Protein AF-A0A2I0KC61-F1 (afdb_monomer)

Radius of gyration: 22.11 Å; Cα contacts (8 Å, |Δi|>4): 279; chains: 1; bounding box: 59×35×79 Å

InterPro domains:
  IPR001944 Glycoside hydrolase, family 35 [PTHR23421] (1-172)
  IPR017853 Glycoside hydrolase superfamily [SSF51445] (2-104)
  IPR031330 Glycoside hydrolase 35, catalytic domain [PF01301] (2-62)
  IPR031330 Glycoside hydrolase 35, catalytic domain [PF01301] (66-103)
  IPR041392 Beta-galactosidase, beta-sandwich domain [PF17834] (110-160)

Solvent-accessible surface area (backbone atoms only — not comparable to full-atom values): 11643 Å² total; per-residue (Å²): 112,80,78,76,69,67,80,87,65,88,52,75,40,72,76,32,78,79,49,57,86,88,36,36,27,25,32,64,38,74,48,38,58,63,72,46,92,60,35,80,43,93,91,46,68,52,41,33,69,29,35,39,79,76,79,89,89,80,87,93,80,83,68,86,77,82,46,83,32,60,45,37,50,60,41,25,64,39,58,86,86,76,55,58,80,101,59,69,52,71,36,27,69,87,18,54,18,37,53,86,69,50,73,67,66,80,82,86,87,77,78,92,86,58,51,69,41,78,49,75,26,79,44,85,80,47,70,44,79,45,80,51,96,93,38,80,46,79,32,54,41,65,19,44,35,35,14,64,60,60,78,49,80,76,45,40,75,72,60,79,88,64,82,38,73,65,56,49,50,52,48,52,51,48,55,53,51,54,52,52,54,54,55,60,66,71,73,111

Nearest PDB structures (foldseek):
  6ik8-assembly1_B  TM=8.161E-01  e=1.832E-15  Solanum lycopersicum
  3w5f-assembly2_B  TM=8.195E-01  e=4.467E-15  Solanum lycopersicum
  3w5g-assembly2_B  TM=8.105E-01  e=4.467E-15  Solanum lycopersicum
  3gkn-assembly1_A  TM=3.476E-01  e=4.857E+00  Xanthomonas campestris pv. campestris

Organism: Punica granatum (NCBI:txid22663)

pLDDT: mean 74.52, std 16.64, range [34.16, 96.5]

Structure (mmCIF, N/CA/C/O backbone):
data_AF-A0A2I0KC61-F1
#
_entry.id   AF-A0A2I0KC61-F1
#
loop_
_atom_site.group_PDB
_atom_site.id
_atom_site.type_symbol
_atom_site.label_atom_id
_atom_site.label_alt_id
_atom_site.label_comp_id
_atom_site.label_asym_id
_atom_site.label_entity_id
_atom_site.label_seq_id
_atom_site.pdbx_PDB_ins_code
_atom_site.Cartn_x
_atom_site.Cartn_y
_atom_site.Cartn_z
_atom_site.occupancy
_atom_site.B_iso_or_equiv
_atom_site.auth_seq_id
_atom_site.auth_comp_id
_atom_site.auth_asym_id
_atom_site.auth_atom_id
_atom_site.pdbx_PDB_model_num
ATOM 1 N N . MET A 1 1 ? 13.777 -1.082 -27.214 1.00 73.50 1 MET A N 1
ATOM 2 C CA . MET A 1 1 ? 13.640 -0.583 -25.822 1.00 73.50 1 MET A CA 1
ATOM 3 C C . MET A 1 1 ? 12.616 -1.455 -25.085 1.00 73.50 1 MET A C 1
ATOM 5 O O . MET A 1 1 ? 11.896 -2.157 -25.783 1.00 73.50 1 MET A O 1
ATOM 9 N N . ALA A 1 2 ? 12.612 -1.477 -23.742 1.00 89.00 2 ALA A N 1
ATOM 10 C CA . ALA A 1 2 ? 12.118 -2.545 -22.842 1.00 89.00 2 ALA A CA 1
ATOM 11 C C . ALA A 1 2 ? 10.970 -3.451 -23.347 1.00 89.00 2 ALA A C 1
ATOM 13 O O . ALA A 1 2 ? 11.117 -4.670 -23.334 1.00 89.00 2 ALA A O 1
ATOM 14 N N . VAL A 1 3 ? 9.877 -2.885 -23.869 1.00 92.06 3 VAL A N 1
ATOM 15 C CA . VAL A 1 3 ? 8.734 -3.637 -24.435 1.00 92.06 3 VAL A CA 1
ATOM 16 C C . VAL A 1 3 ? 9.159 -4.644 -25.519 1.00 92.06 3 VAL A C 1
ATOM 18 O O . VAL A 1 3 ? 8.656 -5.761 -25.565 1.00 92.06 3 VAL A O 1
ATOM 21 N N . GLY A 1 4 ? 10.146 -4.295 -26.348 1.00 92.50 4 GLY A N 1
ATOM 22 C CA . GLY A 1 4 ? 10.674 -5.156 -27.412 1.00 92.50 4 GLY A CA 1
ATOM 23 C C . GLY A 1 4 ? 11.475 -6.374 -26.933 1.00 92.50 4 GLY A C 1
ATOM 24 O O . GLY A 1 4 ? 11.891 -7.169 -27.766 1.00 92.50 4 GLY A O 1
ATOM 25 N N . LEU A 1 5 ? 11.698 -6.532 -25.621 1.00 93.25 5 LEU A N 1
ATOM 26 C CA . LEU A 1 5 ? 12.318 -7.731 -25.043 1.00 93.25 5 LEU A CA 1
ATOM 27 C C . LEU A 1 5 ? 11.342 -8.913 -24.926 1.00 93.25 5 LEU A C 1
ATOM 29 O O . LEU A 1 5 ? 11.779 -10.023 -24.646 1.00 93.25 5 LEU A O 1
ATOM 33 N N . ASN A 1 6 ? 10.042 -8.681 -25.144 1.00 91.38 6 ASN A N 1
ATOM 34 C CA . ASN A 1 6 ? 8.995 -9.704 -25.181 1.00 91.38 6 ASN A CA 1
ATOM 35 C C . ASN A 1 6 ? 9.006 -10.663 -23.971 1.00 91.38 6 ASN A C 1
ATOM 37 O O . ASN A 1 6 ? 8.988 -11.883 -24.114 1.00 91.38 6 ASN A O 1
ATOM 41 N N . THR A 1 7 ? 9.034 -10.097 -22.764 1.00 91.88 7 THR A N 1
ATOM 42 C CA . THR A 1 7 ? 9.137 -10.832 -21.489 1.00 91.88 7 THR A CA 1
ATOM 43 C C . THR A 1 7 ? 7.885 -11.634 -21.118 1.00 91.88 7 THR A C 1
ATOM 45 O O . THR A 1 7 ? 7.928 -12.417 -20.175 1.00 91.88 7 THR A O 1
ATOM 48 N N . GLY A 1 8 ? 6.760 -11.431 -21.814 1.00 93.19 8 GLY A N 1
ATOM 49 C CA . GLY A 1 8 ? 5.475 -12.071 -21.505 1.00 93.19 8 GLY A CA 1
ATOM 50 C C . GLY A 1 8 ? 4.740 -11.490 -20.289 1.00 93.19 8 GLY A C 1
ATOM 51 O O . GLY A 1 8 ? 3.667 -11.980 -19.949 1.00 93.19 8 GLY A O 1
ATOM 52 N N . VAL A 1 9 ? 5.279 -10.441 -19.655 1.00 92.88 9 VAL A N 1
ATOM 53 C CA . VAL A 1 9 ? 4.683 -9.757 -18.493 1.00 92.88 9 VAL A CA 1
ATOM 54 C C . VAL A 1 9 ? 4.643 -8.232 -18.692 1.00 92.88 9 VAL A C 1
ATOM 56 O O . VAL A 1 9 ? 5.456 -7.704 -19.458 1.00 92.88 9 VAL A O 1
ATOM 59 N N . PRO A 1 10 ? 3.717 -7.505 -18.032 1.00 93.88 10 PRO A N 1
ATOM 60 C CA . PRO A 1 10 ? 3.601 -6.054 -18.178 1.00 93.88 10 PRO A CA 1
ATOM 61 C C . PRO A 1 10 ? 4.839 -5.294 -17.695 1.00 93.88 10 PRO A C 1
ATOM 63 O O . PRO A 1 10 ? 5.479 -5.672 -16.715 1.00 93.88 10 PRO A O 1
ATOM 66 N N . TRP A 1 11 ? 5.122 -4.170 -18.350 1.00 96.31 11 TRP A N 1
ATOM 67 C CA . TRP A 1 11 ? 6.129 -3.207 -17.908 1.00 96.31 11 TRP A CA 1
ATOM 68 C C . TRP A 1 11 ? 5.481 -2.083 -17.105 1.00 96.31 11 TRP A C 1
ATOM 70 O O . TRP A 1 11 ? 4.390 -1.620 -17.442 1.00 96.31 11 TRP A O 1
ATOM 80 N N . VAL A 1 12 ? 6.185 -1.611 -16.078 1.00 95.62 12 VAL A N 1
ATOM 81 C CA . VAL A 1 12 ? 5.752 -0.503 -15.220 1.00 95.62 12 VAL A CA 1
ATOM 82 C C . VAL A 1 12 ? 6.802 0.606 -15.198 1.00 95.62 12 VAL A C 1
ATOM 84 O O . VAL A 1 12 ? 7.998 0.330 -15.295 1.00 95.62 12 VAL A O 1
ATOM 87 N N . MET A 1 13 ? 6.362 1.857 -15.064 1.00 95.06 13 MET A N 1
ATOM 88 C CA . MET A 1 13 ? 7.225 3.020 -14.845 1.00 95.06 13 MET A CA 1
ATOM 89 C C . MET A 1 13 ? 6.670 3.872 -13.703 1.00 95.06 13 MET A C 1
ATOM 91 O O . MET A 1 13 ? 5.542 4.366 -13.770 1.00 95.06 13 MET A O 1
ATOM 95 N N . CYS A 1 14 ? 7.475 4.061 -12.660 1.00 91.81 14 CYS A N 1
ATOM 96 C CA . CYS A 1 14 ? 7.099 4.865 -11.506 1.00 91.81 14 CYS A CA 1
ATOM 97 C C . CYS A 1 14 ? 7.229 6.362 -11.783 1.00 91.81 14 CYS A C 1
ATOM 99 O O . CYS A 1 14 ? 8.149 6.807 -12.465 1.00 91.81 14 CYS A O 1
ATOM 101 N N . LYS A 1 15 ? 6.274 7.143 -11.256 1.00 89.62 15 LYS A N 1
ATOM 102 C CA . LYS A 1 15 ? 6.225 8.612 -11.382 1.00 89.62 15 LYS A CA 1
ATOM 103 C C . LYS A 1 15 ? 6.309 9.127 -12.830 1.00 89.62 15 LYS A C 1
ATOM 105 O O . LYS A 1 15 ? 6.749 10.248 -13.060 1.00 89.62 15 LYS A O 1
ATOM 110 N N . GLN A 1 16 ? 5.827 8.341 -13.792 1.00 94.19 16 GLN A N 1
ATOM 111 C CA . GLN A 1 16 ? 5.857 8.680 -15.215 1.00 94.19 16 GLN A CA 1
ATOM 112 C C . GLN A 1 16 ? 4.436 8.854 -15.765 1.00 94.19 16 GLN A C 1
ATOM 114 O O . GLN A 1 16 ? 3.821 7.898 -16.230 1.00 94.19 16 GLN A O 1
ATOM 119 N N . THR A 1 17 ? 3.875 10.061 -15.698 1.00 92.00 17 THR A N 1
ATOM 120 C CA . THR A 1 17 ? 2.470 10.318 -16.084 1.00 92.00 17 THR A CA 1
ATOM 121 C C . THR A 1 17 ? 2.183 10.106 -17.575 1.00 92.00 17 THR A C 1
ATOM 123 O O . THR A 1 17 ? 1.057 9.788 -17.941 1.00 92.00 17 THR A O 1
ATOM 126 N N . ASP A 1 18 ? 3.185 10.208 -18.440 1.00 94.50 18 ASP A N 1
ATOM 127 C CA . ASP A 1 18 ? 3.103 10.050 -19.897 1.00 94.50 18 ASP A CA 1
ATOM 128 C C . ASP A 1 18 ? 3.661 8.702 -20.398 1.00 94.50 18 ASP A C 1
ATOM 130 O O . ASP A 1 18 ? 4.014 8.573 -21.569 1.00 94.50 18 ASP A O 1
ATOM 134 N N . ALA A 1 19 ? 3.732 7.680 -19.532 1.00 95.12 19 ALA A N 1
ATOM 135 C CA . ALA A 1 19 ? 4.222 6.353 -19.908 1.00 95.12 19 ALA A CA 1
ATOM 136 C C . ALA A 1 19 ? 3.491 5.806 -21.160 1.00 95.12 19 ALA A C 1
ATOM 138 O O . ALA A 1 19 ? 2.257 5.688 -21.138 1.00 95.12 19 ALA A O 1
ATOM 139 N N . PRO A 1 20 ? 4.222 5.457 -22.239 1.00 94.69 20 PRO A N 1
ATOM 140 C CA . PRO A 1 20 ? 3.617 5.042 -23.499 1.00 94.69 20 PRO A CA 1
ATOM 141 C C . PRO A 1 20 ? 2.985 3.658 -23.371 1.00 94.69 20 PRO A C 1
ATOM 143 O O . PRO A 1 20 ? 3.508 2.787 -22.678 1.00 94.69 20 PRO A O 1
ATOM 146 N N . ASP A 1 21 ? 1.886 3.415 -24.079 1.00 92.25 21 ASP A N 1
ATOM 147 C CA . ASP A 1 21 ? 1.290 2.079 -24.135 1.00 92.25 21 ASP A CA 1
ATOM 148 C C . ASP A 1 21 ? 2.298 1.046 -24.685 1.00 92.25 21 ASP A C 1
ATOM 150 O O . ASP A 1 21 ? 3.042 1.353 -25.622 1.00 92.25 21 ASP A O 1
ATOM 154 N N . PRO A 1 22 ? 2.361 -0.181 -24.124 1.00 94.06 22 PRO A N 1
ATOM 155 C CA . PRO A 1 22 ? 1.502 -0.758 -23.078 1.00 94.06 22 PRO A CA 1
ATOM 156 C C . PRO A 1 22 ? 2.010 -0.551 -21.633 1.00 94.06 22 PRO A C 1
ATOM 158 O O . PRO A 1 22 ? 1.545 -1.227 -20.718 1.00 94.06 22 PRO A O 1
ATOM 161 N N . VAL A 1 23 ? 2.989 0.329 -21.407 1.00 96.50 23 VAL A N 1
ATOM 162 C CA . VAL A 1 23 ? 3.631 0.523 -20.097 1.00 96.50 23 VAL A CA 1
ATOM 163 C C . VAL A 1 23 ? 2.662 1.168 -19.104 1.00 96.50 23 VAL A C 1
ATOM 165 O O . VAL A 1 23 ? 1.996 2.156 -19.420 1.00 96.50 23 VAL A O 1
ATOM 168 N N . ILE A 1 24 ? 2.584 0.621 -17.889 1.00 96.00 24 ILE A N 1
ATOM 169 C CA . ILE A 1 24 ? 1.701 1.115 -16.827 1.00 96.00 24 ILE A CA 1
ATOM 170 C C . ILE A 1 24 ? 2.433 2.170 -15.998 1.00 96.00 24 ILE A C 1
ATOM 172 O O . ILE A 1 24 ? 3.499 1.899 -15.443 1.00 96.00 24 ILE A O 1
ATOM 176 N N . ASN A 1 25 ? 1.856 3.366 -15.883 1.00 94.44 25 ASN A N 1
ATOM 177 C CA . ASN A 1 25 ? 2.357 4.379 -14.964 1.00 94.44 25 ASN A CA 1
ATOM 178 C C . ASN A 1 25 ? 1.939 4.059 -13.526 1.00 94.44 25 ASN A C 1
ATOM 180 O O . ASN A 1 25 ? 0.791 3.698 -13.264 1.00 94.44 25 ASN A O 1
ATOM 184 N N . THR A 1 26 ? 2.864 4.227 -12.589 1.00 92.19 26 THR A N 1
ATOM 185 C CA . THR A 1 26 ? 2.648 3.882 -11.179 1.00 92.19 26 THR A CA 1
ATOM 186 C C . THR A 1 26 ? 2.997 5.048 -10.261 1.00 92.19 26 THR A C 1
ATOM 188 O O . THR A 1 26 ? 3.696 5.990 -10.653 1.00 92.19 26 THR A O 1
ATOM 191 N N . CYS A 1 27 ? 2.494 5.004 -9.030 1.00 89.62 27 CYS A N 1
ATOM 192 C CA . CYS A 1 27 ? 2.754 6.024 -8.021 1.00 89.62 27 CYS A CA 1
ATOM 193 C C . CYS A 1 27 ? 3.769 5.557 -6.968 1.00 89.62 27 CYS A C 1
ATOM 195 O O . CYS A 1 27 ? 3.761 4.390 -6.573 1.00 89.62 27 CYS A O 1
ATOM 197 N N . ASN A 1 28 ? 4.589 6.500 -6.488 1.00 86.69 28 ASN A N 1
ATOM 198 C CA . ASN A 1 28 ? 5.466 6.352 -5.323 1.00 86.69 28 ASN A CA 1
ATOM 199 C C . ASN A 1 28 ? 5.199 7.506 -4.349 1.00 86.69 28 ASN A C 1
ATOM 201 O O . ASN A 1 28 ? 5.154 8.669 -4.770 1.00 86.69 28 ASN A O 1
ATOM 205 N N . GLY A 1 29 ? 5.066 7.207 -3.063 1.00 77.69 29 GLY A N 1
ATOM 206 C CA . GLY A 1 29 ? 4.703 8.174 -2.028 1.00 77.69 29 GLY A CA 1
ATOM 207 C C . GLY A 1 29 ? 4.071 7.478 -0.827 1.00 77.69 29 GLY A C 1
ATOM 208 O O . GLY A 1 29 ? 3.776 6.302 -0.922 1.00 77.69 29 GLY A O 1
ATOM 209 N N . MET A 1 30 ? 3.805 8.193 0.271 1.00 68.81 30 MET A N 1
ATOM 210 C CA . MET A 1 30 ? 3.020 7.670 1.416 1.00 68.81 30 MET A CA 1
ATOM 211 C C . MET A 1 30 ? 1.502 7.754 1.218 1.00 68.81 30 MET A C 1
ATOM 213 O O . MET A 1 30 ? 0.715 7.205 1.978 1.00 68.81 30 MET A O 1
ATOM 217 N N . ARG A 1 31 ? 1.066 8.564 0.252 1.00 70.75 31 ARG A N 1
ATOM 218 C CA . ARG A 1 31 ? -0.344 8.930 0.072 1.00 70.75 31 ARG A CA 1
ATOM 219 C C . ARG A 1 31 ? -0.761 8.782 -1.377 1.00 70.75 31 ARG A C 1
ATOM 221 O O . ARG A 1 31 ? -1.585 9.556 -1.842 1.00 70.75 31 ARG A O 1
ATOM 228 N N . CYS A 1 32 ? -0.200 7.818 -2.108 1.00 77.44 32 CYS A N 1
ATOM 229 C CA . CYS A 1 32 ? -0.575 7.621 -3.509 1.00 77.44 32 CYS A CA 1
ATOM 230 C C . CYS A 1 32 ? -2.045 7.303 -3.673 1.00 77.44 32 CYS A C 1
ATOM 232 O O . CYS A 1 32 ? -2.615 7.670 -4.684 1.00 77.44 32 CYS A O 1
ATOM 234 N N . GLY A 1 33 ? -2.689 6.712 -2.674 1.00 71.12 33 GLY A N 1
ATOM 235 C CA . GLY A 1 33 ? -4.136 6.704 -2.669 1.00 71.12 33 GLY A CA 1
ATOM 236 C C . GLY A 1 33 ? -4.731 8.090 -2.965 1.00 71.12 33 GLY A C 1
ATOM 237 O O . GLY A 1 33 ? -5.634 8.225 -3.778 1.00 71.12 33 GLY A O 1
ATOM 238 N N . GLU A 1 34 ? -4.270 9.116 -2.266 1.00 70.31 34 GLU A N 1
ATOM 239 C CA . GLU A 1 34 ? -4.881 10.443 -2.276 1.00 70.31 34 GLU A CA 1
ATOM 240 C C . GLU A 1 34 ? -4.325 11.347 -3.374 1.00 70.31 34 GLU A C 1
ATOM 242 O O . GLU A 1 34 ? -5.037 12.187 -3.920 1.00 70.31 34 GLU A O 1
ATOM 247 N N . THR A 1 35 ? -3.034 11.206 -3.667 1.00 74.62 35 THR A N 1
ATOM 248 C CA . THR A 1 35 ? -2.304 12.084 -4.582 1.00 74.62 35 THR A CA 1
ATOM 249 C C . THR A 1 35 ? -2.229 11.530 -5.996 1.00 74.62 35 THR A C 1
ATOM 251 O O . THR A 1 35 ? -1.978 12.292 -6.930 1.00 74.62 35 THR A O 1
ATOM 254 N N . PHE A 1 36 ? -2.444 10.225 -6.187 1.00 84.56 36 PHE A N 1
ATOM 255 C CA . PHE A 1 36 ? -2.426 9.635 -7.514 1.00 84.56 36 PHE A CA 1
ATOM 256 C C . PHE A 1 36 ? -3.752 9.894 -8.214 1.00 84.56 36 PHE A C 1
ATOM 258 O O . PHE A 1 36 ? -4.802 9.389 -7.828 1.00 84.56 36 PHE A O 1
ATOM 265 N N . THR A 1 37 ? -3.685 10.632 -9.317 1.00 86.62 37 THR A N 1
ATOM 266 C CA . THR A 1 37 ? -4.832 10.878 -10.199 1.00 86.62 37 THR A CA 1
ATOM 267 C C . THR A 1 37 ? -5.299 9.623 -10.938 1.00 86.62 37 THR A C 1
ATOM 269 O O . THR A 1 37 ? -6.315 9.662 -11.625 1.00 86.62 37 THR A O 1
ATOM 272 N N . GLY A 1 38 ? -4.556 8.522 -10.812 1.00 85.94 38 GLY A N 1
ATOM 273 C CA . GLY A 1 38 ? -4.824 7.261 -11.478 1.00 85.94 38 GLY A CA 1
ATOM 274 C C . GLY A 1 38 ? -3.937 7.019 -12.703 1.00 85.94 38 GLY A C 1
ATOM 275 O O . GLY A 1 38 ? -3.061 7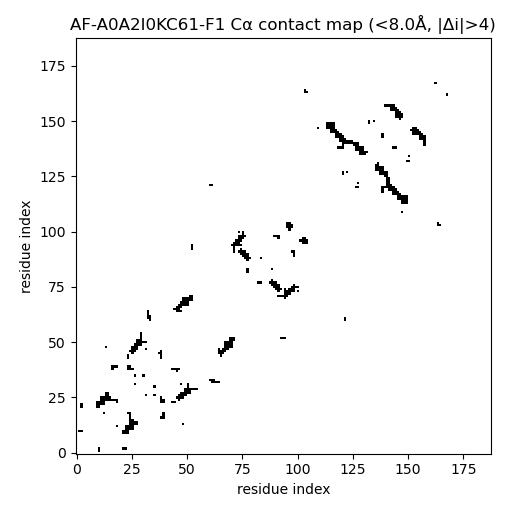.826 -13.043 1.00 85.94 38 GLY A O 1
ATOM 276 N N . PRO A 1 39 ? -4.135 5.867 -13.356 1.00 91.44 39 PRO A N 1
ATOM 277 C CA . PRO A 1 39 ? -3.404 5.503 -14.555 1.00 91.44 39 PRO A CA 1
ATOM 278 C C . PRO A 1 39 ? -3.690 6.480 -15.701 1.00 91.44 39 PRO A C 1
ATOM 280 O O . PRO A 1 39 ? -4.772 7.051 -15.805 1.00 91.44 39 PRO A O 1
ATOM 283 N N . ASN A 1 40 ? -2.732 6.634 -16.609 1.00 92.62 40 ASN A N 1
ATOM 284 C CA . ASN A 1 40 ? -2.833 7.537 -17.755 1.00 92.62 40 ASN A CA 1
ATOM 285 C C . ASN A 1 40 ? -3.719 7.003 -18.899 1.00 92.62 40 ASN A C 1
ATOM 287 O O . ASN A 1 40 ? -3.810 7.619 -19.958 1.00 92.62 40 ASN A O 1
ATOM 291 N N . SER A 1 41 ? -4.374 5.860 -18.684 1.00 92.06 41 SER A N 1
ATOM 292 C CA . SER A 1 41 ? -5.342 5.240 -19.584 1.00 92.06 41 SER A CA 1
ATOM 293 C C . SER A 1 41 ? -6.360 4.440 -18.761 1.00 92.06 41 SER A C 1
ATOM 295 O O . SER A 1 41 ? -5.965 3.790 -17.790 1.00 92.06 41 SER A O 1
ATOM 297 N N . PRO A 1 42 ? -7.652 4.425 -19.139 1.00 90.06 42 PRO A N 1
ATOM 298 C CA . PRO A 1 42 ? -8.700 3.710 -18.403 1.00 90.06 42 PRO A CA 1
ATOM 299 C C . PRO A 1 42 ? -8.521 2.184 -18.391 1.00 90.06 42 PRO A C 1
ATOM 301 O O . PRO A 1 42 ? -9.092 1.509 -17.542 1.00 90.06 42 PRO A O 1
ATOM 304 N N . ASN A 1 43 ? -7.729 1.635 -19.317 1.00 90.06 43 ASN A N 1
ATOM 305 C CA . ASN A 1 43 ? -7.488 0.193 -19.423 1.00 90.06 43 ASN A CA 1
ATOM 306 C C . ASN A 1 43 ? -6.302 -0.288 -18.576 1.00 90.06 43 ASN A C 1
ATOM 308 O O . ASN A 1 43 ? -5.980 -1.476 -18.579 1.00 90.06 43 ASN A O 1
ATOM 312 N N . LYS A 1 44 ? -5.615 0.625 -17.888 1.00 91.94 44 LYS A N 1
ATOM 313 C CA . LYS A 1 44 ? -4.482 0.304 -17.022 1.00 91.94 44 LYS A CA 1
ATOM 314 C C . LYS A 1 44 ? -4.954 0.252 -15.566 1.00 91.94 44 LYS A C 1
ATOM 316 O O . LYS A 1 44 ? -5.841 1.013 -15.192 1.00 91.94 44 LYS A O 1
ATOM 321 N N . PRO A 1 45 ? -4.383 -0.624 -14.728 1.00 91.62 45 PRO A N 1
ATOM 322 C CA . PRO A 1 45 ? -4.676 -0.631 -13.302 1.00 91.62 45 PRO A CA 1
ATOM 323 C C . PRO A 1 45 ? -3.975 0.530 -12.585 1.00 91.62 45 PRO A C 1
ATOM 325 O O . PRO A 1 45 ? -2.927 1.008 -13.023 1.00 91.62 45 PRO A O 1
ATOM 328 N N . ALA A 1 46 ? -4.515 0.941 -11.437 1.00 89.06 46 ALA A N 1
ATOM 329 C CA . ALA A 1 46 ? -3.808 1.821 -10.516 1.00 89.06 46 ALA A CA 1
ATOM 330 C C . ALA A 1 46 ? -2.814 0.999 -9.682 1.00 89.06 46 ALA A C 1
ATOM 332 O O . ALA A 1 46 ? -3.212 0.080 -8.959 1.00 89.06 46 ALA A O 1
ATOM 333 N N . LEU A 1 47 ? -1.524 1.327 -9.780 1.00 87.81 47 LEU A N 1
ATOM 334 C CA . LEU A 1 47 ? -0.457 0.630 -9.063 1.00 87.81 47 LEU A CA 1
ATOM 335 C C . LEU A 1 47 ? 0.315 1.599 -8.166 1.00 87.81 47 LEU A C 1
ATOM 337 O O . LEU A 1 47 ? 0.760 2.660 -8.614 1.00 87.81 47 LEU A O 1
ATOM 341 N N . TRP A 1 48 ? 0.515 1.191 -6.915 1.00 85.19 48 TRP A N 1
ATOM 342 C CA . TRP A 1 48 ? 1.374 1.869 -5.953 1.00 85.19 48 TRP A CA 1
ATOM 343 C C . TRP A 1 48 ? 2.649 1.043 -5.754 1.00 85.19 48 TRP A C 1
ATOM 345 O O . TRP A 1 48 ? 2.636 0.006 -5.093 1.00 85.19 48 TRP A O 1
ATOM 355 N N . THR A 1 49 ? 3.738 1.463 -6.402 1.00 85.81 49 THR A N 1
ATOM 356 C CA . THR A 1 49 ? 4.999 0.702 -6.457 1.00 85.81 49 THR A CA 1
ATOM 357 C C . THR A 1 49 ? 5.895 0.923 -5.246 1.00 85.81 49 THR A C 1
ATOM 359 O O . THR A 1 49 ? 6.640 0.017 -4.882 1.00 85.81 49 THR A O 1
ATOM 362 N N . GLU A 1 50 ? 5.801 2.087 -4.607 1.00 78.12 50 GLU A N 1
ATOM 363 C CA . GLU A 1 50 ? 6.503 2.384 -3.357 1.00 78.12 50 GLU A CA 1
ATOM 364 C C . GLU A 1 50 ? 5.551 3.090 -2.392 1.00 78.12 50 GLU A C 1
ATOM 366 O O . GLU A 1 50 ? 5.393 4.316 -2.448 1.00 78.12 50 GLU A O 1
ATOM 371 N N . ASP A 1 51 ? 4.888 2.302 -1.547 1.00 76.19 51 ASP A N 1
ATOM 372 C CA . ASP A 1 51 ? 4.196 2.785 -0.354 1.00 76.19 51 ASP A CA 1
ATOM 373 C C . ASP A 1 51 ? 5.234 3.033 0.733 1.00 76.19 51 ASP A C 1
ATOM 375 O O . ASP A 1 51 ? 5.747 2.097 1.351 1.00 76.19 51 ASP A O 1
ATOM 379 N N . TRP A 1 52 ? 5.623 4.303 0.855 1.00 70.75 52 TRP A N 1
ATOM 380 C CA . TRP A 1 52 ? 6.610 4.743 1.831 1.00 70.75 52 TRP A CA 1
ATOM 381 C C . TRP A 1 52 ? 6.019 4.621 3.236 1.00 70.75 52 TRP A C 1
ATOM 383 O O . TRP A 1 52 ? 4.923 5.104 3.505 1.00 70.75 52 TRP A O 1
ATOM 393 N N . THR A 1 53 ? 6.767 4.024 4.155 1.00 59.50 53 THR A N 1
ATOM 394 C CA . THR A 1 53 ? 6.309 3.744 5.523 1.00 59.50 53 THR A CA 1
ATOM 395 C C . THR A 1 53 ? 6.428 4.944 6.481 1.00 59.50 53 THR A C 1
ATOM 397 O O . THR A 1 53 ? 5.920 4.867 7.599 1.00 59.50 53 THR A O 1
ATOM 400 N N . SER A 1 54 ? 7.069 6.059 6.083 1.00 50.94 54 SER A N 1
ATOM 401 C CA . SER A 1 54 ? 7.312 7.245 6.937 1.00 50.94 54 SER A CA 1
ATOM 402 C C . SER A 1 54 ? 7.606 8.539 6.144 1.00 50.94 54 SER A C 1
ATOM 404 O O . SER A 1 54 ? 8.223 8.439 5.091 1.00 50.94 54 SER A O 1
ATOM 406 N N . PHE A 1 55 ? 7.161 9.725 6.626 1.00 55.75 55 PHE A N 1
ATOM 407 C CA . PHE A 1 55 ? 7.527 11.136 6.284 1.00 55.75 55 PHE A CA 1
ATOM 408 C C . PHE A 1 55 ? 6.559 12.144 6.999 1.00 55.75 55 PHE A C 1
ATOM 410 O O . PHE A 1 55 ? 5.546 11.731 7.555 1.00 55.75 55 PHE A O 1
ATOM 417 N N . TYR A 1 56 ? 6.850 13.464 7.024 1.00 34.81 56 TYR A N 1
ATOM 418 C CA . TYR A 1 56 ? 6.132 14.510 7.809 1.00 34.81 56 TYR A CA 1
ATOM 419 C C . TYR A 1 56 ? 4.602 14.587 7.558 1.00 34.81 56 TYR A C 1
ATOM 421 O O . TYR A 1 56 ? 4.157 14.572 6.409 1.00 34.81 56 TYR A O 1
ATOM 429 N N . GLU A 1 57 ? 3.803 14.723 8.628 1.00 34.91 57 GLU A N 1
ATOM 430 C CA . GLU A 1 57 ? 2.329 14.644 8.613 1.00 34.91 57 GLU A CA 1
ATOM 431 C C . GLU A 1 57 ? 1.631 15.805 7.878 1.00 34.91 57 GLU A C 1
ATOM 433 O O . GLU A 1 57 ? 1.899 16.981 8.124 1.00 34.91 57 GLU A O 1
ATOM 438 N N . VAL A 1 58 ? 0.649 15.486 7.026 1.00 42.47 58 VAL A N 1
ATOM 439 C CA . VAL A 1 58 ? -0.306 16.465 6.474 1.00 42.47 58 VAL A CA 1
ATOM 440 C C . VAL A 1 58 ? -1.666 15.805 6.217 1.00 42.47 58 VAL A C 1
ATOM 442 O O . VAL A 1 58 ? -1.731 14.658 5.789 1.00 42.47 58 VAL A O 1
ATOM 445 N N . TYR A 1 59 ? -2.761 16.530 6.463 1.00 34.16 59 TYR A N 1
ATOM 446 C CA . TYR A 1 59 ? -4.138 16.010 6.555 1.00 34.16 59 TYR A CA 1
ATOM 447 C C . TYR A 1 59 ? -4.915 15.933 5.216 1.00 34.16 59 TYR A C 1
ATOM 449 O O . TYR A 1 59 ? -4.792 16.821 4.378 1.00 34.16 59 TYR A O 1
ATOM 457 N N . GLY A 1 60 ? -5.817 14.941 5.077 1.00 35.47 60 GLY A N 1
ATOM 458 C CA . GLY A 1 60 ? -7.128 15.074 4.399 1.00 35.47 60 GLY A CA 1
ATOM 459 C C . GLY A 1 60 ? -7.379 14.428 3.012 1.00 35.47 60 GLY A C 1
ATOM 460 O O . GLY A 1 60 ? -7.041 15.045 2.009 1.00 35.47 60 GLY A O 1
ATOM 461 N N . LYS A 1 61 ? -8.196 13.346 3.012 1.00 38.91 61 LYS A N 1
ATOM 462 C CA . LYS A 1 61 ? -9.058 12.708 1.960 1.00 38.91 61 LYS A CA 1
ATOM 463 C C . LYS A 1 61 ? -8.657 11.269 1.554 1.00 38.91 61 LYS A C 1
ATOM 465 O O . LYS A 1 61 ? -7.667 10.767 2.043 1.00 38.91 61 LYS A O 1
ATOM 470 N N . GLY A 1 62 ? -9.535 10.531 0.853 1.00 41.91 62 GLY A N 1
ATOM 471 C CA . GLY A 1 62 ? -9.550 9.049 0.824 1.00 41.91 62 GLY A CA 1
ATOM 472 C C . GLY A 1 62 ? -9.693 8.412 -0.581 1.00 41.91 62 GLY A C 1
ATOM 473 O O . GLY A 1 62 ? -10.307 9.054 -1.436 1.00 41.91 62 GLY A O 1
ATOM 474 N N . PRO A 1 63 ? -9.184 7.176 -0.826 1.00 44.62 63 PRO A N 1
ATOM 475 C CA . PRO A 1 63 ? -9.263 6.521 -2.155 1.00 44.62 63 PRO A CA 1
ATOM 476 C C . PRO A 1 63 ? -9.277 4.960 -2.198 1.00 44.62 63 PRO A C 1
ATOM 478 O O . PRO A 1 63 ? -9.133 4.285 -1.183 1.00 44.62 63 PRO A O 1
ATOM 481 N N . TYR A 1 64 ? -9.399 4.382 -3.406 1.00 47.00 64 TYR A N 1
ATOM 482 C CA . TYR A 1 64 ? -9.384 2.932 -3.694 1.00 47.00 64 TYR A CA 1
ATOM 483 C C . TYR A 1 64 ? -8.106 2.525 -4.451 1.00 47.00 64 TYR A C 1
ATOM 485 O O . TYR A 1 64 ? -7.777 3.138 -5.465 1.00 47.00 64 TYR A O 1
ATOM 493 N N . ILE A 1 65 ? -7.399 1.485 -3.988 1.00 54.56 65 ILE A N 1
ATOM 494 C CA . ILE A 1 65 ? -6.113 1.022 -4.547 1.00 54.56 65 ILE A CA 1
ATOM 495 C C . ILE A 1 65 ? -6.167 -0.493 -4.760 1.00 54.56 65 ILE A C 1
ATOM 497 O O . ILE A 1 65 ? -6.626 -1.219 -3.883 1.00 54.56 65 ILE A O 1
ATOM 501 N N . SER A 1 66 ? -5.703 -0.973 -5.918 1.00 50.62 66 SER A N 1
ATOM 502 C CA . SER A 1 66 ? -5.746 -2.397 -6.293 1.00 50.62 66 SER A CA 1
ATOM 503 C C . SER A 1 66 ? -4.441 -3.168 -6.062 1.00 50.62 66 SER A C 1
ATOM 505 O O . SER A 1 66 ? -4.459 -4.395 -6.072 1.00 50.62 66 SER A O 1
ATOM 507 N N . TYR A 1 67 ? -3.313 -2.477 -5.869 1.00 56.59 67 TY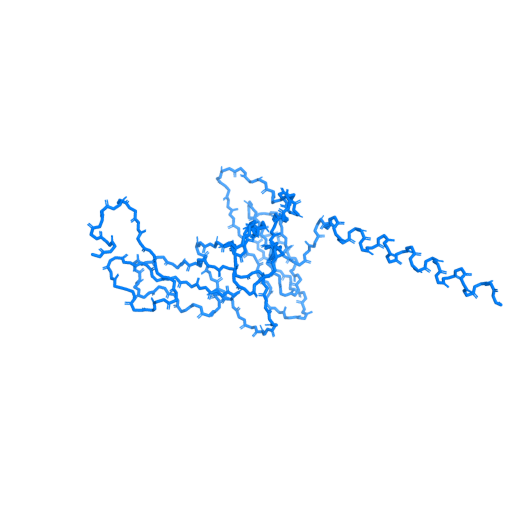R A N 1
ATOM 508 C CA . TYR A 1 67 ? -2.015 -3.087 -5.570 1.00 56.59 67 TYR A CA 1
ATOM 509 C C . TYR A 1 67 ? -1.157 -2.130 -4.741 1.00 56.59 67 TYR A C 1
ATOM 511 O O . TYR A 1 67 ? -0.994 -0.968 -5.124 1.00 56.59 67 TYR A O 1
ATOM 519 N N . ILE A 1 68 ? -0.614 -2.631 -3.633 1.00 65.25 68 ILE A N 1
ATOM 520 C CA . ILE A 1 68 ? 0.235 -1.897 -2.691 1.00 65.25 68 ILE A CA 1
ATOM 521 C C . ILE A 1 68 ? 1.517 -2.707 -2.505 1.00 65.25 68 ILE A C 1
ATOM 523 O O . ILE A 1 68 ? 1.452 -3.893 -2.180 1.00 65.25 68 ILE A O 1
ATOM 527 N N . ASN A 1 69 ? 2.670 -2.073 -2.706 1.00 74.00 69 ASN A N 1
ATOM 528 C CA . ASN A 1 69 ? 3.969 -2.633 -2.355 1.00 74.00 69 ASN A CA 1
ATOM 529 C C . ASN A 1 69 ? 4.611 -1.785 -1.253 1.00 74.00 69 ASN A C 1
ATOM 531 O O . ASN A 1 69 ? 4.958 -0.628 -1.493 1.00 74.00 69 ASN A O 1
ATOM 535 N N . TYR A 1 70 ? 4.781 -2.374 -0.069 1.00 65.06 70 TYR A N 1
ATOM 536 C CA . TYR A 1 70 ? 5.481 -1.740 1.045 1.00 65.06 70 TYR A CA 1
ATOM 537 C C . TYR A 1 70 ? 6.962 -1.584 0.707 1.00 65.06 70 TYR A C 1
ATOM 539 O O . TYR A 1 70 ? 7.670 -2.578 0.521 1.00 65.06 70 TYR A O 1
ATOM 547 N N . TYR A 1 71 ? 7.434 -0.343 0.651 1.00 71.62 71 TYR A N 1
ATOM 548 C CA . TYR A 1 71 ? 8.849 -0.039 0.491 1.00 71.62 71 TYR A CA 1
ATOM 549 C C . TYR A 1 71 ? 9.347 0.594 1.801 1.00 71.62 71 TYR A C 1
ATOM 551 O O . TYR A 1 71 ? 9.097 1.774 2.022 1.00 71.62 71 TYR A O 1
ATOM 559 N N . MET A 1 72 ? 9.980 -0.149 2.716 1.00 69.56 72 MET A N 1
ATOM 560 C CA . MET A 1 72 ? 10.405 -1.563 2.628 1.00 69.56 72 MET A CA 1
ATOM 561 C C . MET A 1 72 ? 9.489 -2.542 3.390 1.00 69.56 72 MET A C 1
ATOM 563 O O . MET A 1 72 ? 9.066 -2.269 4.509 1.00 69.56 72 MET A O 1
ATOM 567 N N . TYR A 1 73 ? 9.236 -3.736 2.830 1.00 73.75 73 TYR A N 1
ATOM 568 C CA . TYR A 1 73 ? 8.638 -4.860 3.579 1.00 73.75 73 TYR A CA 1
ATOM 569 C C . TYR A 1 73 ? 9.663 -5.554 4.499 1.00 73.75 73 TYR A C 1
ATOM 571 O O . TYR A 1 73 ? 9.352 -5.943 5.623 1.00 73.75 73 TYR A O 1
ATOM 579 N N . HIS A 1 74 ? 10.906 -5.649 4.023 1.00 82.44 74 HIS A N 1
ATOM 580 C CA . HIS A 1 74 ? 12.112 -5.950 4.789 1.00 82.44 74 HIS A CA 1
ATOM 581 C C . HIS A 1 74 ? 13.246 -5.142 4.168 1.00 82.44 74 HIS A C 1
ATOM 583 O O . HIS A 1 74 ? 13.548 -5.324 2.988 1.00 82.44 74 HIS A O 1
ATOM 589 N N . GLY A 1 75 ? 13.839 -4.232 4.932 1.00 82.06 75 GLY A N 1
ATOM 590 C CA . GLY A 1 75 ? 14.910 -3.387 4.418 1.00 82.06 75 GLY A CA 1
ATOM 591 C C . GLY A 1 75 ? 16.311 -3.999 4.561 1.00 82.06 75 GLY A C 1
ATOM 592 O O . GLY A 1 75 ? 17.094 -3.977 3.615 1.00 82.06 75 GLY A O 1
ATOM 593 N N . GLY A 1 76 ? 16.613 -4.636 5.697 1.00 86.62 76 GLY A N 1
ATOM 594 C CA . GLY A 1 76 ? 17.879 -5.351 5.911 1.00 86.62 76 GLY A CA 1
ATOM 595 C C . GLY A 1 76 ? 19.086 -4.430 6.131 1.00 86.62 76 GLY A C 1
ATOM 596 O O . GLY A 1 76 ? 18.985 -3.415 6.823 1.00 86.62 76 GLY A O 1
ATOM 597 N N . THR A 1 77 ? 20.240 -4.796 5.560 1.00 86.38 77 THR A N 1
ATOM 598 C CA . THR A 1 77 ? 21.537 -4.147 5.820 1.00 86.38 77 THR A CA 1
ATOM 599 C C . THR A 1 77 ? 22.308 -3.880 4.525 1.00 86.38 77 THR A C 1
ATOM 601 O O . THR A 1 77 ? 22.497 -4.765 3.688 1.00 86.38 77 THR A O 1
ATOM 604 N N . ASN A 1 78 ? 22.854 -2.673 4.391 1.00 84.19 78 ASN A N 1
ATOM 605 C CA . ASN A 1 78 ? 23.777 -2.294 3.325 1.00 84.19 78 ASN A CA 1
ATOM 606 C C . ASN A 1 78 ? 25.182 -2.856 3.608 1.00 84.19 78 ASN A C 1
ATOM 608 O O . ASN A 1 78 ? 26.005 -2.210 4.260 1.00 84.19 78 ASN A O 1
ATOM 612 N N . PHE A 1 79 ? 25.475 -4.070 3.135 1.00 83.81 79 PHE A N 1
ATOM 613 C CA . PHE A 1 79 ? 26.769 -4.718 3.377 1.00 83.81 79 PHE A CA 1
ATOM 614 C C . PHE A 1 79 ? 27.922 -4.144 2.537 1.00 83.81 79 PHE A C 1
ATOM 616 O O . PHE A 1 79 ? 27.761 -3.664 1.412 1.00 83.81 79 PHE A O 1
ATOM 623 N N . GLY A 1 80 ? 29.138 -4.277 3.068 1.00 86.69 80 GLY A N 1
ATOM 624 C CA . GLY A 1 80 ? 30.364 -3.908 2.365 1.00 86.69 80 GLY A CA 1
ATOM 625 C C . GLY A 1 80 ? 30.547 -2.396 2.219 1.00 86.69 80 GLY A C 1
ATOM 626 O O . GLY A 1 80 ? 30.147 -1.620 3.080 1.00 86.69 80 GLY A O 1
ATOM 627 N N . ARG A 1 81 ? 31.228 -1.977 1.146 1.00 84.00 81 ARG A N 1
ATOM 628 C CA . ARG A 1 81 ? 31.559 -0.561 0.872 1.00 84.00 81 ARG A CA 1
ATOM 629 C C . ARG A 1 81 ? 30.951 -0.026 -0.427 1.00 84.00 81 ARG A C 1
ATOM 631 O O . ARG A 1 81 ? 31.278 1.075 -0.850 1.00 84.00 81 ARG A O 1
ATOM 638 N N . THR A 1 82 ? 30.090 -0.820 -1.057 1.00 84.06 82 THR A N 1
ATOM 639 C CA . THR A 1 82 ? 29.402 -0.490 -2.314 1.00 84.06 82 THR A CA 1
ATOM 640 C C . THR A 1 82 ? 27.890 -0.696 -2.222 1.00 84.06 82 THR A C 1
ATOM 642 O O . THR A 1 82 ? 27.205 -0.520 -3.221 1.00 84.06 82 THR A O 1
ATOM 645 N N . GLY A 1 83 ? 27.370 -1.096 -1.052 1.00 70.44 83 GLY A N 1
ATOM 646 C CA . GLY A 1 83 ? 25.942 -1.348 -0.843 1.00 70.44 83 GLY A CA 1
ATOM 647 C C . GLY A 1 83 ? 25.100 -0.074 -0.748 1.00 70.44 83 GLY A C 1
ATOM 648 O O . GLY A 1 83 ? 23.937 -0.091 -1.126 1.00 70.44 83 GLY A O 1
ATOM 649 N N . SER A 1 84 ? 25.679 1.043 -0.295 1.00 77.06 84 SER A N 1
ATOM 650 C CA . SER A 1 84 ? 24.999 2.340 -0.261 1.00 77.06 84 SER A CA 1
ATOM 651 C C . SER A 1 84 ? 25.999 3.501 -0.342 1.00 77.06 84 SER A C 1
ATOM 653 O O . SER A 1 84 ? 27.186 3.337 -0.049 1.00 77.06 84 SER A O 1
ATOM 655 N N . GLY A 1 85 ? 25.530 4.675 -0.773 1.00 74.06 85 GLY A N 1
ATOM 656 C CA . GLY A 1 85 ? 26.310 5.912 -0.790 1.00 74.06 85 GLY A CA 1
ATOM 657 C C . GLY A 1 85 ? 25.657 6.963 0.100 1.00 74.06 85 GLY A C 1
ATOM 658 O O . GLY A 1 85 ? 24.493 7.285 -0.106 1.00 74.06 85 GLY A O 1
ATOM 659 N N . TYR A 1 86 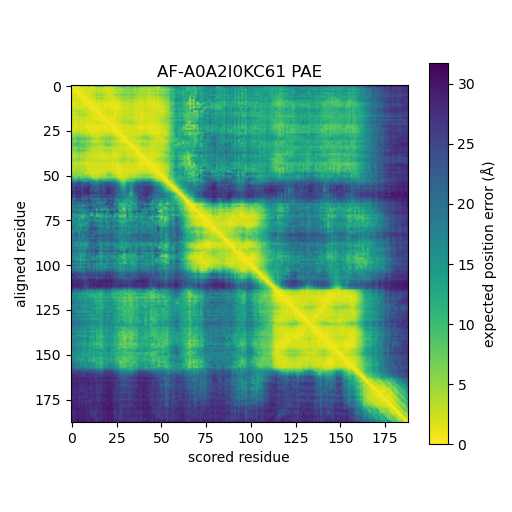? 26.399 7.504 1.071 1.00 76.31 86 TYR A N 1
ATOM 660 C CA . TYR A 1 86 ? 25.922 8.531 2.018 1.00 76.31 86 TYR A CA 1
ATOM 661 C C . TYR A 1 86 ? 24.728 8.115 2.902 1.00 76.31 86 TYR A C 1
ATOM 663 O O . TYR A 1 86 ? 24.029 8.967 3.445 1.00 76.31 86 TYR A O 1
ATOM 671 N N . VAL A 1 87 ? 24.523 6.811 3.090 1.00 78.00 87 VAL A N 1
ATOM 672 C CA . VAL A 1 87 ? 23.490 6.225 3.956 1.00 78.00 87 VAL A CA 1
ATOM 673 C C . VAL A 1 87 ? 24.150 5.277 4.956 1.00 78.00 87 VAL A C 1
ATOM 675 O O . VAL A 1 87 ? 25.209 4.713 4.681 1.00 78.00 87 VAL A O 1
ATOM 678 N N . ILE A 1 88 ? 23.552 5.121 6.138 1.00 78.56 88 ILE A N 1
ATOM 679 C CA . ILE A 1 88 ? 24.083 4.234 7.181 1.00 78.56 88 ILE A CA 1
ATOM 680 C C . ILE A 1 88 ? 23.979 2.750 6.774 1.00 78.56 88 ILE A C 1
ATOM 682 O O . ILE A 1 88 ? 23.257 2.382 5.845 1.00 78.56 88 ILE A O 1
ATOM 686 N N . THR A 1 89 ? 24.722 1.888 7.476 1.00 78.19 89 THR A N 1
ATOM 687 C CA . THR A 1 89 ? 24.737 0.434 7.241 1.00 78.19 89 THR A CA 1
ATOM 688 C C . THR A 1 89 ? 23.363 -0.202 7.457 1.00 78.19 89 THR A C 1
ATOM 690 O O . THR A 1 89 ? 22.970 -1.059 6.674 1.00 78.19 89 THR A O 1
ATOM 693 N N . SER A 1 90 ? 22.617 0.242 8.472 1.00 79.56 90 SER A N 1
ATOM 694 C CA . SER A 1 90 ? 21.252 -0.235 8.715 1.00 79.56 90 SER A CA 1
ATOM 695 C C . SER A 1 90 ? 20.297 0.291 7.648 1.00 79.56 90 SER A C 1
ATOM 697 O O . SER A 1 90 ? 20.294 1.485 7.346 1.00 79.56 90 SER A O 1
ATOM 699 N N . TYR A 1 91 ? 19.468 -0.591 7.098 1.00 80.81 91 TYR A N 1
ATOM 700 C CA . TYR A 1 91 ? 18.426 -0.239 6.138 1.00 80.81 91 TYR A CA 1
ATOM 701 C C . TYR A 1 91 ? 17.042 -0.676 6.627 1.00 80.81 91 TYR A C 1
ATOM 703 O O . TYR A 1 91 ? 16.162 -0.930 5.827 1.00 80.81 91 TYR A O 1
ATOM 711 N N . TYR A 1 92 ? 16.833 -0.757 7.947 1.00 68.81 92 TYR A N 1
ATOM 712 C CA . TYR A 1 92 ? 15.588 -1.230 8.571 1.00 68.81 92 TYR A CA 1
ATOM 713 C C . TYR A 1 92 ? 14.311 -0.528 8.069 1.00 68.81 92 TYR A C 1
ATOM 715 O O . TYR A 1 92 ? 13.297 -1.189 7.872 1.00 68.81 92 TYR A O 1
ATOM 723 N N . ASP A 1 93 ? 14.351 0.795 7.891 1.00 72.69 93 ASP A N 1
ATOM 724 C CA . ASP A 1 93 ? 13.250 1.627 7.365 1.00 72.69 93 ASP A CA 1
ATOM 725 C C . ASP A 1 93 ? 11.877 1.431 8.050 1.00 72.69 93 ASP A C 1
ATOM 727 O O . ASP A 1 93 ? 10.817 1.571 7.442 1.00 72.69 93 ASP A O 1
ATOM 731 N N . GLN A 1 94 ? 11.894 1.054 9.339 1.00 71.31 94 GLN A N 1
ATOM 732 C CA . GLN A 1 94 ? 10.693 0.716 10.121 1.00 71.31 94 GLN A CA 1
ATOM 733 C C . GLN A 1 94 ? 9.791 -0.325 9.434 1.00 71.31 94 GLN A C 1
ATOM 735 O O . GLN A 1 94 ? 8.575 -0.342 9.632 1.00 71.31 94 GLN A O 1
ATOM 740 N N . ALA A 1 95 ? 10.405 -1.194 8.631 1.00 70.06 95 ALA A N 1
ATOM 741 C CA . ALA A 1 95 ? 9.728 -2.217 7.866 1.00 70.06 95 ALA A CA 1
ATOM 742 C C . ALA A 1 95 ? 8.983 -3.215 8.779 1.00 70.06 95 ALA A C 1
ATOM 744 O O . ALA A 1 95 ? 9.407 -3.466 9.913 1.00 70.06 95 ALA A O 1
ATOM 745 N N . PRO A 1 96 ? 7.900 -3.847 8.290 1.00 71.56 96 PRO A N 1
ATOM 746 C CA . PRO A 1 96 ? 7.186 -4.906 9.009 1.00 71.56 96 PRO A CA 1
ATOM 747 C C . PRO A 1 96 ? 8.070 -6.069 9.495 1.00 71.56 96 PRO A C 1
ATOM 749 O O . PRO A 1 96 ? 7.743 -6.714 10.496 1.00 71.56 96 PRO A O 1
ATOM 752 N N . ILE A 1 97 ? 9.172 -6.340 8.792 1.00 78.12 97 ILE A N 1
ATOM 753 C CA . ILE A 1 97 ? 10.229 -7.264 9.203 1.00 78.12 97 ILE A CA 1
ATOM 754 C C . ILE A 1 97 ? 11.478 -6.445 9.514 1.00 78.12 97 ILE A C 1
ATOM 756 O O . ILE A 1 97 ? 11.939 -5.675 8.667 1.00 78.12 97 ILE A O 1
ATOM 760 N N . ASP A 1 98 ? 12.043 -6.637 10.704 1.00 76.75 98 ASP A N 1
ATOM 761 C CA . ASP A 1 98 ? 13.213 -5.871 11.120 1.00 76.75 98 ASP A CA 1
ATOM 762 C C . ASP A 1 98 ? 14.488 -6.203 10.328 1.00 76.75 98 ASP A C 1
ATOM 764 O O . ASP A 1 98 ? 14.507 -7.090 9.472 1.00 76.75 98 ASP A O 1
ATOM 768 N N . GLU A 1 99 ? 15.568 -5.459 10.590 1.00 80.50 99 GLU A N 1
ATOM 769 C CA . GLU A 1 99 ? 16.875 -5.660 9.943 1.00 80.50 99 GLU A CA 1
ATOM 770 C C . GLU A 1 99 ? 17.386 -7.109 10.056 1.00 80.50 99 GLU A C 1
ATOM 772 O O . GLU A 1 99 ? 18.089 -7.579 9.163 1.00 80.50 99 GLU A O 1
ATOM 777 N N . TYR A 1 100 ? 16.988 -7.835 11.103 1.00 83.81 100 TYR A N 1
ATOM 778 C CA . TYR A 1 100 ? 17.443 -9.189 11.410 1.00 83.81 100 TYR A CA 1
ATOM 779 C C . TYR A 1 100 ? 16.475 -10.281 10.938 1.00 83.81 100 TYR A C 1
ATOM 781 O O . TYR A 1 100 ? 16.739 -11.464 11.157 1.00 83.81 100 TYR A O 1
ATOM 789 N N . GLY A 1 101 ? 15.383 -9.915 10.262 1.00 77.94 101 GLY A N 1
ATOM 790 C CA . GLY A 1 101 ? 14.410 -10.875 9.746 1.00 77.94 101 GLY A CA 1
ATOM 791 C C . GLY A 1 101 ? 13.313 -11.254 10.744 1.00 77.94 101 GLY A C 1
ATOM 792 O O . GLY A 1 101 ? 12.556 -12.190 10.481 1.00 77.94 101 GLY A O 1
ATOM 793 N N . GLU A 1 102 ? 13.193 -10.554 11.874 1.00 75.06 102 GLU A N 1
ATOM 794 C CA . GLU A 1 102 ? 12.132 -10.807 12.848 1.00 75.06 102 GLU A CA 1
ATOM 795 C C . GLU A 1 102 ? 10.839 -10.086 12.449 1.00 75.06 102 GLU A C 1
ATOM 797 O O . GLU A 1 102 ? 10.812 -8.881 12.188 1.00 75.06 102 GLU A O 1
ATOM 802 N N . PHE A 1 103 ? 9.728 -10.825 12.446 1.00 69.88 103 PHE A N 1
ATOM 803 C CA . PHE A 1 103 ? 8.406 -10.254 12.202 1.00 69.88 103 PHE A CA 1
ATOM 804 C C . PHE A 1 103 ? 7.971 -9.375 13.376 1.00 69.88 103 PHE A C 1
ATOM 806 O O . PHE A 1 103 ? 7.836 -9.844 14.511 1.00 69.88 103 PHE A O 1
ATOM 813 N N . LEU A 1 104 ? 7.658 -8.115 13.083 1.00 65.25 104 LEU A N 1
ATOM 814 C CA . LEU A 1 104 ? 7.061 -7.193 14.048 1.00 65.25 104 LEU A CA 1
ATOM 815 C C . LEU A 1 104 ? 5.528 -7.237 14.017 1.00 65.25 104 LEU A C 1
ATOM 817 O O . LEU A 1 104 ? 4.884 -6.815 14.979 1.00 65.25 104 LEU A O 1
ATOM 821 N N . TYR A 1 105 ? 4.947 -7.790 12.947 1.00 58.31 105 TYR A N 1
ATOM 822 C CA . TYR A 1 105 ? 3.507 -7.934 12.755 1.00 58.31 105 TYR A CA 1
ATOM 823 C C . TYR A 1 105 ? 3.175 -9.197 11.945 1.00 58.31 105 TYR A C 1
ATOM 825 O O . TYR A 1 105 ? 3.790 -9.462 10.913 1.00 58.31 105 TYR A O 1
ATOM 833 N N . ARG A 1 106 ? 2.182 -9.974 12.398 1.00 50.00 106 ARG A N 1
ATOM 834 C CA . ARG A 1 106 ? 1.630 -11.121 11.662 1.00 50.00 106 ARG A CA 1
ATOM 835 C C . ARG A 1 106 ? 0.151 -10.851 11.373 1.00 50.00 106 ARG A C 1
ATOM 837 O O . ARG A 1 106 ? -0.630 -10.834 12.323 1.00 50.00 106 ARG A O 1
ATOM 844 N N . PRO A 1 107 ? -0.255 -10.658 10.106 1.00 52.31 107 PRO A N 1
ATOM 845 C CA . PRO A 1 107 ? -1.666 -10.525 9.779 1.00 52.31 107 PRO A CA 1
ATOM 846 C C . PRO A 1 107 ? -2.403 -11.860 9.987 1.00 52.31 107 PRO A C 1
ATOM 848 O O . PRO A 1 107 ? -1.803 -12.933 9.829 1.00 52.31 107 PRO A O 1
ATOM 851 N N . PRO A 1 108 ? -3.701 -11.824 10.328 1.00 52.53 108 PRO A N 1
ATOM 852 C CA . PRO A 1 108 ? -4.529 -13.021 10.363 1.00 52.53 108 PRO A CA 1
ATOM 853 C C . PRO A 1 108 ? -4.675 -13.618 8.954 1.00 52.53 108 PRO A C 1
ATOM 855 O O . PRO A 1 108 ? -4.929 -12.907 7.982 1.00 52.53 108 PRO A O 1
ATOM 858 N N . SER A 1 109 ? -4.505 -14.937 8.840 1.00 50.72 109 SER A N 1
ATOM 859 C CA . SER A 1 109 ? -4.733 -15.685 7.600 1.00 50.72 109 SER A CA 1
ATOM 860 C C . SER A 1 109 ? -6.233 -15.871 7.369 1.00 50.72 109 SER A C 1
ATOM 862 O O . SER A 1 109 ? -6.916 -16.388 8.252 1.00 50.72 109 SER A O 1
ATOM 864 N N . THR A 1 110 ? -6.742 -15.477 6.202 1.00 54.00 110 THR A N 1
ATOM 865 C CA . THR A 1 110 ? -8.145 -15.681 5.809 1.00 54.00 110 THR A CA 1
ATOM 866 C C . THR A 1 110 ? -8.277 -16.865 4.849 1.00 54.00 110 THR A C 1
ATOM 868 O O . THR A 1 110 ? -7.462 -17.039 3.943 1.00 54.00 110 THR A O 1
ATOM 871 N N . GLU A 1 111 ? -9.295 -17.700 5.075 1.00 51.09 111 GLU A N 1
ATOM 872 C CA . GLU A 1 111 ? -9.695 -18.782 4.172 1.00 51.09 111 GLU A CA 1
ATOM 873 C C . GLU A 1 111 ? -10.387 -18.223 2.916 1.00 51.09 111 GLU A C 1
ATOM 875 O O . GLU A 1 111 ? -11.044 -17.180 2.929 1.00 51.09 111 GLU A O 1
ATOM 880 N N . THR A 1 112 ? -10.197 -18.919 1.801 1.00 48.91 112 THR A N 1
ATOM 881 C CA . THR A 1 112 ? -10.568 -18.524 0.442 1.00 48.91 112 THR A CA 1
ATOM 882 C C . THR A 1 112 ? -12.086 -18.525 0.215 1.00 48.91 112 THR A C 1
ATOM 884 O O . THR A 1 112 ? -12.723 -19.572 0.265 1.00 48.91 112 THR A O 1
ATOM 887 N N . GLY A 1 113 ? -12.655 -17.358 -0.131 1.00 54.50 113 GLY A N 1
ATOM 888 C CA . GLY A 1 113 ? -14.000 -17.245 -0.727 1.00 54.50 113 GLY A CA 1
ATOM 889 C C . GLY A 1 113 ? -15.057 -16.426 0.031 1.00 54.50 113 GLY A C 1
ATOM 890 O O . GLY A 1 113 ? -16.238 -16.546 -0.284 1.00 54.50 113 GLY A O 1
ATOM 891 N N . GLY A 1 114 ? -14.672 -15.604 1.013 1.00 69.81 114 GLY A N 1
ATOM 892 C CA . GLY A 1 114 ? -15.586 -14.756 1.793 1.00 69.81 114 GLY A CA 1
ATOM 893 C C . GLY A 1 114 ? -15.814 -13.345 1.226 1.00 69.81 114 GLY A C 1
ATOM 894 O O . GLY A 1 114 ? -15.015 -12.816 0.457 1.00 69.81 114 GLY A O 1
ATOM 895 N N . CYS A 1 115 ? -16.924 -12.716 1.620 1.00 79.25 115 CYS A N 1
ATOM 896 C CA . CYS A 1 115 ? -17.185 -11.292 1.390 1.00 79.25 115 CYS A CA 1
ATOM 897 C C . CYS A 1 115 ? -16.221 -10.447 2.232 1.00 79.25 115 CYS A C 1
ATOM 899 O O . CYS A 1 115 ? -16.165 -10.646 3.439 1.00 79.25 115 CYS A O 1
ATOM 901 N N . VAL A 1 116 ? -15.533 -9.470 1.632 1.00 81.88 116 VAL A N 1
ATOM 902 C CA . VAL A 1 116 ? -14.690 -8.514 2.369 1.00 81.88 116 VAL A CA 1
ATOM 903 C C . VAL A 1 116 ? -15.274 -7.109 2.258 1.00 81.88 116 VAL A C 1
ATOM 905 O O . VAL A 1 116 ? -15.651 -6.675 1.169 1.00 81.88 116 VAL A O 1
ATOM 908 N N . SER A 1 117 ? -15.333 -6.380 3.372 1.00 83.44 117 SER A N 1
ATOM 909 C CA . SER A 1 117 ? -15.753 -4.974 3.391 1.00 83.44 117 SER A CA 1
ATOM 910 C C . SER A 1 117 ? -14.821 -4.108 4.229 1.00 83.44 117 SER A C 1
ATOM 912 O O . SER A 1 117 ? -14.339 -4.538 5.276 1.00 83.44 117 SER A O 1
ATOM 914 N N . PHE A 1 118 ? -14.636 -2.865 3.787 1.00 87.31 118 PHE A N 1
ATOM 915 C CA . PHE A 1 118 ? -13.843 -1.843 4.463 1.00 87.31 118 PHE A CA 1
ATOM 916 C C . PHE A 1 118 ? -14.775 -0.719 4.920 1.00 87.31 118 PHE A C 1
ATOM 918 O O . PHE A 1 118 ? -15.458 -0.109 4.098 1.00 87.31 118 PHE A O 1
ATOM 925 N N . LEU A 1 119 ? -14.815 -0.452 6.224 1.00 86.38 119 LEU A N 1
ATOM 926 C CA . LEU A 1 119 ? -15.577 0.651 6.808 1.00 86.38 119 LEU A CA 1
ATOM 927 C C . LEU A 1 119 ? -14.604 1.744 7.242 1.00 86.38 119 LEU A C 1
ATOM 929 O O . LEU A 1 119 ? -13.690 1.476 8.017 1.00 86.38 119 LEU A O 1
ATOM 933 N N . VAL A 1 120 ? -14.790 2.961 6.735 1.00 87.38 120 VAL A N 1
ATOM 934 C CA . VAL A 1 120 ? -13.832 4.061 6.907 1.00 87.38 120 VAL A CA 1
ATOM 935 C C . VAL A 1 120 ? -14.458 5.182 7.725 1.00 87.38 120 VAL A C 1
ATOM 937 O O . VAL A 1 120 ? -15.503 5.711 7.347 1.00 87.38 120 VAL A O 1
ATOM 940 N N . ASN A 1 121 ? -13.783 5.595 8.798 1.00 85.31 121 ASN A N 1
ATOM 941 C CA . ASN A 1 121 ? -14.055 6.858 9.471 1.00 85.31 121 ASN A CA 1
ATOM 942 C C . ASN A 1 121 ? -12.950 7.869 9.154 1.00 85.31 121 ASN A C 1
ATOM 944 O O . ASN A 1 121 ? -11.808 7.744 9.593 1.00 85.31 121 ASN A O 1
ATOM 948 N N . ASN A 1 122 ? -13.320 8.896 8.392 1.00 80.56 122 ASN A N 1
ATOM 949 C CA . ASN A 1 122 ? -12.428 9.983 8.003 1.00 80.56 122 ASN A CA 1
ATOM 950 C C . ASN A 1 122 ? -12.471 11.184 8.961 1.00 80.56 122 ASN A C 1
ATOM 952 O O . ASN A 1 122 ? -11.685 12.118 8.756 1.00 80.56 122 ASN A O 1
ATOM 956 N N . ASP A 1 123 ? -13.359 11.191 9.961 1.00 80.19 123 ASP A N 1
ATOM 957 C CA . ASP A 1 123 ? -13.415 12.242 10.977 1.00 80.19 123 ASP A CA 1
ATOM 958 C C . ASP A 1 123 ? -12.091 12.238 11.770 1.00 80.19 123 ASP A C 1
ATOM 960 O O . ASP A 1 123 ? -11.623 11.170 12.173 1.00 80.19 123 ASP A O 1
ATOM 964 N N . PRO A 1 124 ? -11.415 13.393 11.920 1.00 78.81 124 PRO A N 1
ATOM 965 C CA . PRO A 1 124 ? -10.155 13.488 12.657 1.00 78.81 124 PRO A CA 1
ATOM 966 C C . PRO A 1 124 ? -10.313 13.381 14.175 1.00 78.81 124 PRO A C 1
ATOM 968 O O . PRO A 1 124 ? -9.327 13.182 14.874 1.00 78.81 124 PRO A O 1
ATOM 971 N N . THR A 1 125 ? -11.530 13.551 14.681 1.00 84.06 125 THR A N 1
ATOM 972 C CA . THR A 1 125 ? -11.807 13.825 16.091 1.00 84.06 125 THR A CA 1
ATOM 973 C C . THR A 1 125 ? -12.818 12.876 16.711 1.00 84.06 125 THR A C 1
ATOM 975 O O . THR A 1 125 ? -12.647 12.480 17.860 1.00 84.06 125 THR A O 1
ATOM 978 N N . ASN A 1 126 ? -13.861 12.503 15.976 1.00 91.38 126 ASN A N 1
ATOM 979 C CA . ASN A 1 126 ? -15.023 11.830 16.537 1.00 91.38 126 ASN A CA 1
ATOM 980 C C . ASN A 1 126 ? -15.096 10.372 16.104 1.00 91.38 126 ASN A C 1
ATOM 982 O O . ASN A 1 126 ? -14.831 10.026 14.948 1.00 91.38 126 ASN A O 1
ATOM 986 N N . ASN A 1 127 ? -15.540 9.529 17.031 1.00 92.12 127 ASN A N 1
ATOM 987 C CA . ASN A 1 127 ? -15.967 8.179 16.703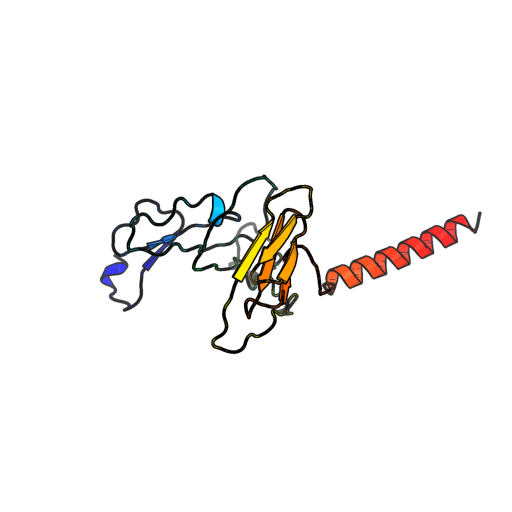 1.00 92.12 127 ASN A CA 1
ATOM 988 C C . ASN A 1 127 ? -17.242 8.248 15.854 1.00 92.12 127 ASN A C 1
ATOM 990 O O . ASN A 1 127 ? -18.124 9.073 16.099 1.00 92.12 127 ASN A O 1
ATOM 994 N N . ALA A 1 128 ? -17.357 7.352 14.880 1.00 93.12 128 ALA A N 1
ATOM 995 C CA . ALA A 1 128 ? -18.551 7.202 14.060 1.00 93.12 128 ALA A CA 1
ATOM 996 C C . ALA A 1 128 ? -19.146 5.812 14.278 1.00 93.12 128 ALA A C 1
ATOM 998 O O . ALA A 1 128 ? -18.436 4.817 14.192 1.00 93.12 128 ALA A O 1
ATOM 999 N N . THR A 1 129 ? -20.451 5.725 14.527 1.00 93.62 129 THR A N 1
ATOM 1000 C CA . THR A 1 129 ? -21.156 4.436 14.546 1.00 93.62 129 THR A CA 1
ATOM 1001 C C . THR A 1 129 ? -21.855 4.231 13.210 1.00 93.62 129 THR A C 1
ATOM 1003 O O . THR A 1 129 ? -22.709 5.029 12.824 1.00 93.62 129 THR A O 1
ATOM 1006 N N . VAL A 1 130 ? -21.491 3.168 12.496 1.00 90.31 130 VAL A N 1
ATOM 1007 C CA . VAL A 1 130 ? -22.031 2.827 11.177 1.00 90.31 130 VAL A CA 1
ATOM 1008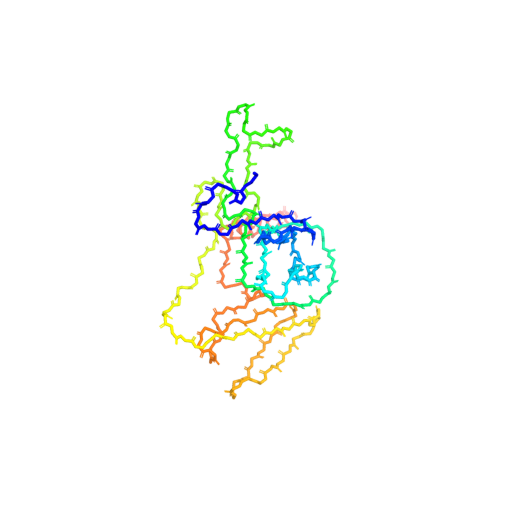 C C . VAL A 1 130 ? -22.865 1.558 11.282 1.00 90.31 130 VAL A C 1
ATOM 1010 O O . VAL A 1 130 ? -22.400 0.539 11.786 1.00 90.31 130 VAL A O 1
ATOM 1013 N N . GLN A 1 131 ? -24.093 1.612 10.768 1.00 91.44 131 GLN A N 1
ATOM 1014 C CA . GLN A 1 131 ? -24.924 0.429 10.568 1.00 91.44 131 GLN A CA 1
ATOM 1015 C C . GLN A 1 131 ? -24.617 -0.173 9.196 1.00 91.44 131 GLN A C 1
ATOM 1017 O O . GLN A 1 131 ? -24.851 0.458 8.165 1.00 91.44 131 GLN A O 1
ATOM 1022 N N . PHE A 1 132 ? -24.103 -1.397 9.174 1.00 88.94 132 PHE A N 1
ATOM 1023 C CA . PHE A 1 132 ? -23.789 -2.136 7.955 1.00 88.94 132 PHE A CA 1
ATOM 1024 C C . PHE A 1 132 ? -24.394 -3.529 8.072 1.00 88.94 132 PHE A C 1
ATOM 1026 O O . PHE A 1 132 ? -24.145 -4.197 9.053 1.00 88.94 132 PHE A O 1
ATOM 1033 N N . ARG A 1 133 ? -25.222 -3.984 7.124 1.00 83.00 133 ARG A N 1
ATOM 1034 C CA . ARG A 1 133 ? -25.797 -5.353 7.134 1.00 83.00 133 ARG A CA 1
ATOM 1035 C C . ARG A 1 133 ? -26.367 -5.816 8.491 1.00 83.00 133 ARG A C 1
ATOM 1037 O O . ARG A 1 133 ? -26.219 -6.974 8.864 1.00 83.00 133 ARG A O 1
ATOM 1044 N N . ASN A 1 134 ? -27.053 -4.917 9.199 1.00 85.94 134 ASN A N 1
ATOM 1045 C CA . ASN A 1 134 ? -27.672 -5.186 10.503 1.00 85.94 134 ASN A CA 1
ATOM 1046 C C . ASN A 1 134 ? -26.684 -5.387 11.674 1.00 85.94 134 ASN A C 1
ATOM 1048 O O . ASN A 1 134 ? -27.092 -5.825 12.748 1.00 85.94 134 ASN A O 1
ATOM 1052 N N . ILE A 1 135 ? -25.406 -5.048 11.480 1.00 87.19 135 ILE A N 1
ATOM 1053 C CA . ILE A 1 135 ? -24.417 -4.885 12.546 1.00 87.19 135 ILE A CA 1
ATOM 1054 C C . ILE A 1 135 ? -24.116 -3.398 12.751 1.00 87.19 135 ILE A C 1
ATOM 1056 O O . ILE A 1 135 ? -24.019 -2.623 11.798 1.00 87.19 135 ILE A O 1
ATOM 1060 N N . SER A 1 136 ? -23.934 -3.014 14.011 1.00 91.69 136 SER A N 1
ATOM 1061 C CA . SER A 1 136 ? -23.503 -1.673 14.396 1.00 91.69 136 SER A CA 1
ATOM 1062 C C . SER A 1 136 ? -22.010 -1.706 14.681 1.00 91.69 136 SER A C 1
ATOM 1064 O O . SER A 1 136 ? -21.580 -2.395 15.604 1.00 91.69 136 SER A O 1
ATOM 1066 N N . VAL A 1 137 ? -21.222 -0.971 13.901 1.00 91.06 137 VAL A N 1
ATOM 1067 C CA . VAL A 1 137 ? -19.764 -0.917 14.042 1.00 91.06 137 VAL A CA 1
ATOM 1068 C C . VAL A 1 137 ? -19.348 0.486 14.452 1.00 91.06 137 VAL A C 1
ATOM 1070 O O . VAL A 1 137 ? -19.617 1.450 13.738 1.00 91.06 137 VAL A O 1
ATOM 1073 N N . GLU A 1 138 ? -18.675 0.601 15.594 1.00 92.25 138 GLU A N 1
ATOM 1074 C CA . GLU A 1 138 ? -18.030 1.842 16.013 1.00 92.25 138 GLU A CA 1
ATOM 1075 C C . GLU A 1 138 ? -16.640 1.952 15.375 1.00 92.25 138 GLU A C 1
ATOM 1077 O O . GLU A 1 138 ? -15.844 1.013 15.394 1.00 92.25 138 GLU A O 1
ATOM 1082 N N . LEU A 1 139 ? -16.358 3.105 14.780 1.00 90.38 139 LEU A N 1
ATOM 1083 C CA . LEU A 1 139 ? -15.129 3.406 14.065 1.00 90.38 139 LEU A CA 1
ATOM 1084 C C .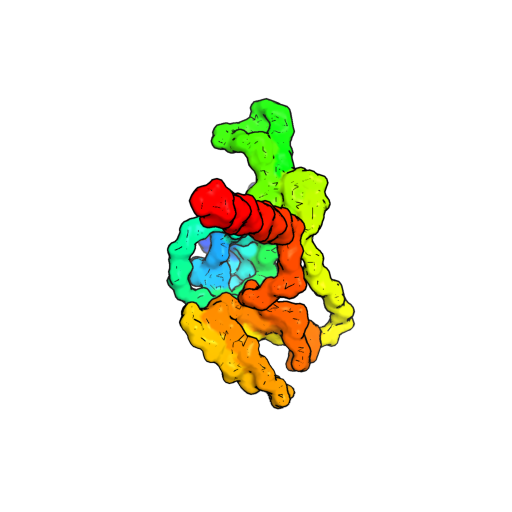 LEU A 1 139 ? -14.418 4.576 14.761 1.00 90.38 139 LEU A C 1
ATOM 1086 O O . LEU A 1 139 ? -14.953 5.690 14.750 1.00 90.38 139 LEU A O 1
ATOM 1090 N N . PRO A 1 140 ? -13.214 4.370 15.322 1.00 89.06 140 PRO A N 1
ATOM 1091 C CA . PRO A 1 140 ? -12.378 5.450 15.848 1.00 89.06 140 PRO A CA 1
ATOM 1092 C C . PRO A 1 140 ? -12.036 6.514 14.789 1.00 89.06 140 PRO A C 1
ATOM 1094 O O . PRO A 1 140 ? -12.156 6.230 13.589 1.00 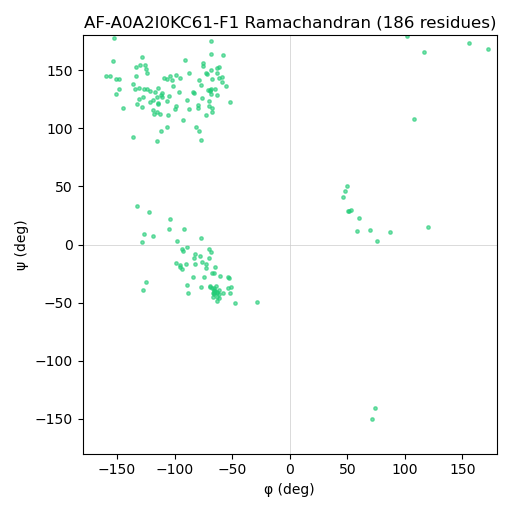89.06 140 PRO A O 1
ATOM 1097 N N . PRO A 1 141 ? -11.573 7.713 15.185 1.00 83.12 141 PRO A N 1
ATOM 1098 C CA . PRO A 1 141 ? -11.188 8.762 14.250 1.00 83.12 141 PRO A CA 1
ATOM 1099 C C . PRO A 1 141 ? -10.032 8.288 13.361 1.00 83.12 141 PRO A C 1
ATOM 1101 O O . PRO A 1 141 ? -9.155 7.557 13.820 1.00 83.12 141 PRO A O 1
ATOM 1104 N N . LYS A 1 142 ? -10.030 8.689 12.084 1.00 82.56 142 LYS A N 1
ATOM 1105 C CA . LYS A 1 142 ? -9.015 8.296 11.079 1.00 82.56 142 LYS A CA 1
ATOM 1106 C C . LYS A 1 142 ? -8.716 6.795 11.038 1.00 82.56 142 LYS A C 1
ATOM 1108 O O . LYS A 1 142 ? -7.557 6.387 10.979 1.00 82.56 142 LYS A O 1
ATOM 1113 N N . SER A 1 143 ? -9.756 5.968 11.041 1.00 82.94 143 SER A N 1
ATOM 1114 C CA . SER A 1 143 ? -9.588 4.516 11.062 1.00 82.94 143 SER A CA 1
ATOM 1115 C C . SER A 1 143 ? -10.311 3.797 9.929 1.00 82.94 143 SER A C 1
ATOM 1117 O O . SER A 1 143 ? -11.306 4.278 9.381 1.00 82.94 143 SER A O 1
ATOM 1119 N N . ILE A 1 144 ? -9.790 2.620 9.589 1.00 85.25 144 ILE A N 1
ATOM 1120 C CA . ILE A 1 144 ? -10.403 1.666 8.671 1.00 85.25 144 ILE A CA 1
ATOM 1121 C C . ILE A 1 144 ? -10.610 0.362 9.436 1.00 85.25 144 ILE A C 1
ATOM 1123 O O . ILE A 1 144 ? -9.647 -0.213 9.941 1.00 85.25 144 ILE A O 1
ATOM 1127 N N . SER A 1 145 ? -11.853 -0.112 9.495 1.00 86.38 145 SER A N 1
ATOM 1128 C CA . SER A 1 145 ? -12.200 -1.457 9.960 1.00 86.38 145 SER A CA 1
ATOM 1129 C C . SER A 1 145 ? -12.347 -2.402 8.773 1.00 86.38 145 SER A C 1
ATOM 1131 O O . SER A 1 145 ? -13.060 -2.097 7.816 1.00 86.38 145 SER A O 1
ATOM 1133 N N . ILE A 1 146 ? -11.704 -3.564 8.851 1.00 84.81 146 ILE A N 1
ATOM 1134 C CA . ILE A 1 146 ? -11.765 -4.633 7.854 1.00 84.81 146 ILE A CA 1
ATOM 1135 C C . ILE A 1 146 ? -12.653 -5.746 8.399 1.00 84.81 146 ILE A C 1
ATOM 1137 O O . ILE A 1 146 ? -12.428 -6.241 9.506 1.00 84.81 146 ILE A O 1
ATOM 1141 N N . LEU A 1 147 ? -13.643 -6.154 7.607 1.00 86.25 147 LEU A N 1
ATOM 1142 C CA . LEU A 1 147 ? -14.469 -7.323 7.874 1.00 86.25 147 LEU A CA 1
ATOM 1143 C C . LEU A 1 147 ? -14.161 -8.370 6.811 1.00 86.25 147 LEU A C 1
ATOM 1145 O O . LEU A 1 147 ? -14.463 -8.146 5.640 1.00 86.25 147 LEU A O 1
ATOM 1149 N N . GLY A 1 148 ? -13.548 -9.486 7.209 1.00 79.62 148 GLY A N 1
ATOM 1150 C CA . GLY A 1 148 ? -13.136 -10.554 6.288 1.00 79.62 148 GLY A CA 1
ATOM 1151 C C . GLY A 1 148 ? -14.283 -11.442 5.795 1.00 79.62 148 GLY A C 1
ATOM 1152 O O . GLY A 1 148 ? -14.106 -12.179 4.831 1.00 79.62 148 GLY A O 1
ATOM 1153 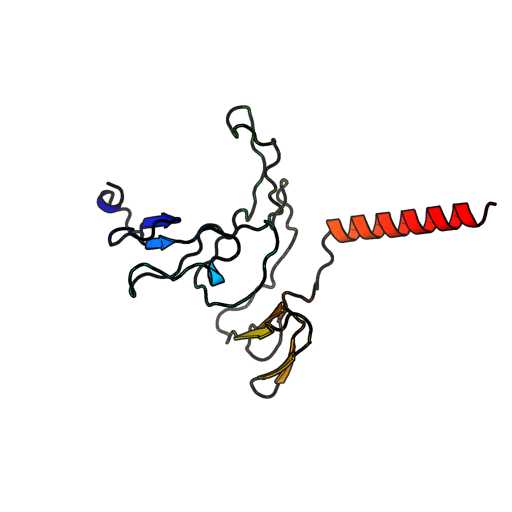N N . ASP A 1 149 ? -15.439 -11.365 6.457 1.00 81.81 149 ASP A N 1
ATOM 1154 C CA . ASP A 1 149 ? -16.676 -12.100 6.161 1.00 81.81 149 ASP A CA 1
ATOM 1155 C C . ASP A 1 149 ? -17.901 -11.167 6.003 1.00 81.81 149 ASP A C 1
ATOM 1157 O O . ASP A 1 149 ? -19.041 -11.630 5.931 1.00 81.81 149 ASP A O 1
ATOM 1161 N N . CYS A 1 150 ? -17.678 -9.845 5.962 1.00 84.38 150 CYS A N 1
ATOM 1162 C CA . CYS A 1 150 ? -18.701 -8.790 5.981 1.00 84.38 150 CYS A CA 1
ATOM 1163 C C . CYS A 1 150 ? -19.637 -8.782 7.207 1.00 84.38 150 CYS A C 1
ATOM 1165 O O . CYS A 1 150 ? -20.628 -8.049 7.185 1.00 84.38 150 CYS A O 1
ATOM 1167 N N . ASN A 1 151 ? -19.332 -9.547 8.260 1.00 84.06 151 ASN A N 1
ATOM 1168 C CA . ASN A 1 151 ? -20.155 -9.662 9.468 1.00 84.06 151 ASN A CA 1
ATOM 1169 C C . ASN A 1 151 ? -19.373 -9.341 10.751 1.00 84.06 151 ASN A C 1
ATOM 1171 O O . ASN A 1 151 ? -19.946 -8.806 11.694 1.00 84.06 151 ASN A O 1
ATOM 1175 N N . ASN A 1 152 ? -18.072 -9.634 10.791 1.00 83.31 152 ASN A N 1
ATOM 1176 C CA . ASN A 1 152 ? -17.218 -9.423 11.953 1.00 83.31 152 ASN A CA 1
ATOM 1177 C C . ASN A 1 152 ? -16.019 -8.543 11.605 1.0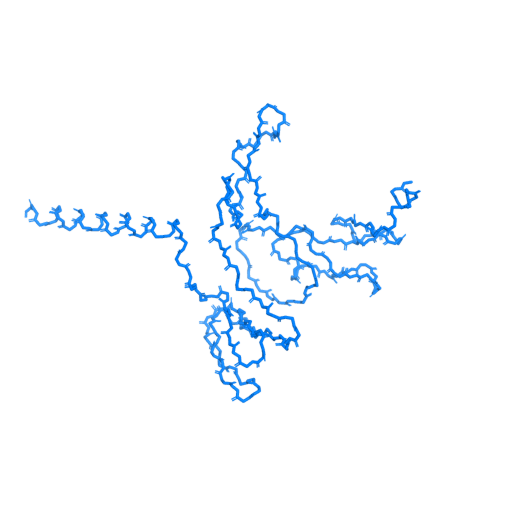0 83.31 152 ASN A C 1
ATOM 1179 O O . ASN A 1 152 ? -15.327 -8.772 10.613 1.00 83.31 152 ASN A O 1
ATOM 1183 N N . VAL A 1 153 ? -15.736 -7.552 12.454 1.00 84.31 153 VAL A N 1
ATOM 1184 C CA . VAL A 1 153 ? -14.515 -6.743 12.347 1.00 84.31 153 VAL A CA 1
ATOM 1185 C C . VAL A 1 153 ? -13.329 -7.592 12.795 1.00 84.31 153 VAL A C 1
ATOM 1187 O O . VAL A 1 153 ? -13.210 -7.926 13.970 1.00 84.31 153 VAL A O 1
ATOM 1190 N N . ILE A 1 154 ? -12.453 -7.938 11.852 1.00 83.06 154 ILE A N 1
ATOM 1191 C CA . ILE A 1 154 ? -11.252 -8.752 12.104 1.00 83.06 154 ILE A CA 1
ATOM 1192 C C . ILE A 1 154 ? -10.012 -7.896 12.370 1.00 83.06 154 ILE A C 1
ATOM 1194 O O . ILE A 1 154 ? -9.036 -8.372 12.944 1.00 83.06 154 ILE A O 1
ATOM 1198 N N . PHE A 1 155 ? -10.036 -6.636 11.935 1.00 80.94 155 PHE A N 1
ATOM 1199 C CA . PHE A 1 155 ? -8.941 -5.693 12.115 1.00 80.94 155 PHE A CA 1
ATOM 1200 C C . PHE A 1 155 ? -9.461 -4.257 12.055 1.00 80.94 155 PHE A C 1
ATOM 1202 O O . PHE A 1 155 ? -10.355 -3.961 11.263 1.00 80.94 155 PHE A O 1
ATOM 1209 N N . ASN A 1 156 ? -8.877 -3.355 12.843 1.00 82.38 156 ASN A N 1
ATOM 1210 C CA . ASN A 1 156 ? -9.051 -1.916 12.681 1.00 82.38 156 ASN A CA 1
ATOM 1211 C C . ASN A 1 156 ? -7.695 -1.211 12.824 1.00 82.38 156 ASN A C 1
ATOM 1213 O O . ASN A 1 156 ? -6.895 -1.561 13.689 1.00 82.38 156 ASN A O 1
ATOM 1217 N N . THR A 1 157 ? -7.434 -0.225 11.963 1.00 78.06 157 THR A N 1
ATOM 1218 C CA . THR A 1 157 ? -6.126 0.449 11.872 1.00 78.06 157 THR A CA 1
ATOM 1219 C C . THR A 1 157 ? -5.760 1.285 13.101 1.00 78.06 157 THR A C 1
ATOM 1221 O O . THR A 1 157 ? -4.578 1.515 13.333 1.00 78.06 157 THR A O 1
ATOM 1224 N N . ALA A 1 158 ? -6.740 1.746 13.882 1.00 80.44 158 ALA A N 1
ATOM 1225 C CA . ALA A 1 158 ? -6.525 2.530 15.100 1.00 80.44 158 ALA A CA 1
ATOM 1226 C C . ALA A 1 158 ? -6.521 1.668 16.375 1.00 80.44 158 ALA A C 1
ATOM 1228 O O . ALA A 1 158 ? -6.031 2.103 17.416 1.00 80.44 158 ALA A O 1
ATOM 1229 N N . THR A 1 159 ? -7.044 0.439 16.319 1.00 74.50 159 THR A N 1
ATOM 1230 C CA . THR A 1 159 ? -7.019 -0.492 17.453 1.00 74.50 159 THR A CA 1
ATOM 1231 C C . THR A 1 159 ? -5.788 -1.389 17.385 1.00 74.50 159 THR A C 1
ATOM 1233 O O . THR A 1 159 ? -5.716 -2.321 16.583 1.00 74.50 159 THR A O 1
ATOM 1236 N N . VAL A 1 160 ? -4.816 -1.142 18.259 1.00 62.09 160 VAL A N 1
ATOM 1237 C CA . VAL A 1 160 ? -3.604 -1.963 18.352 1.00 62.09 160 VAL A CA 1
ATOM 1238 C C . VAL A 1 160 ? -3.902 -3.221 19.174 1.00 62.09 160 VAL A C 1
ATOM 1240 O O . VAL A 1 160 ? -3.948 -3.175 20.400 1.00 62.09 160 VAL A O 1
ATOM 1243 N N . SER A 1 161 ? -4.106 -4.359 18.508 1.00 57.91 161 SER A N 1
ATOM 1244 C CA . SER A 1 161 ? -4.345 -5.659 19.162 1.00 57.91 161 SER A CA 1
ATOM 1245 C C . SER A 1 161 ? -3.063 -6.386 19.592 1.00 57.91 161 SER A C 1
ATOM 1247 O O . SER A 1 161 ? -3.125 -7.345 20.360 1.00 57.91 161 SER A O 1
ATOM 1249 N N . HIS A 1 162 ? -1.893 -5.921 19.142 1.00 54.88 162 HIS A N 1
ATOM 1250 C CA . HIS A 1 162 ? -0.591 -6.488 19.483 1.00 54.88 162 HIS A CA 1
ATOM 1251 C C . HIS A 1 162 ? 0.358 -5.404 19.994 1.00 54.88 162 HIS A C 1
ATOM 1253 O O . HIS A 1 162 ? 0.720 -4.483 19.265 1.00 54.88 162 HIS A O 1
ATOM 1259 N N . ILE A 1 163 ? 0.811 -5.536 21.243 1.00 53.16 163 ILE A N 1
ATOM 1260 C CA . ILE A 1 163 ? 1.922 -4.733 21.759 1.00 53.16 163 ILE A CA 1
ATOM 1261 C C . ILE A 1 163 ? 3.176 -5.181 21.000 1.00 53.16 163 ILE A C 1
ATOM 1263 O O . ILE A 1 163 ? 3.598 -6.331 21.135 1.00 53.16 163 ILE A O 1
ATOM 1267 N N . SER A 1 164 ? 3.767 -4.303 20.185 1.00 55.34 164 SER A N 1
ATOM 1268 C CA . SER A 1 164 ? 5.035 -4.620 19.521 1.00 55.34 164 SER A CA 1
ATOM 1269 C C . SER A 1 164 ? 6.104 -4.935 20.575 1.00 55.34 164 SER A C 1
ATOM 1271 O O . SER A 1 164 ? 6.121 -4.318 21.643 1.00 55.34 164 SER A O 1
ATOM 1273 N N . LYS A 1 165 ? 7.018 -5.880 20.300 1.00 54.97 165 LYS A N 1
ATOM 1274 C CA . LYS A 1 165 ? 8.122 -6.223 21.228 1.00 54.97 165 LYS A CA 1
ATOM 1275 C C . LYS A 1 165 ? 8.885 -4.961 21.682 1.00 54.97 165 LYS A C 1
ATOM 1277 O O . LYS A 1 165 ? 9.238 -4.834 22.851 1.00 54.97 165 LYS A O 1
ATOM 1282 N N . LEU A 1 166 ? 9.044 -3.990 20.777 1.00 54.19 166 LEU A N 1
ATOM 1283 C CA . LEU A 1 166 ? 9.641 -2.676 21.039 1.00 54.19 166 LEU A CA 1
ATOM 1284 C C . LEU A 1 166 ? 8.799 -1.803 21.989 1.00 54.19 166 LEU A C 1
ATOM 1286 O O . LEU A 1 166 ? 9.353 -1.241 22.934 1.00 54.19 166 LEU A O 1
ATOM 1290 N N . HIS A 1 167 ? 7.474 -1.725 21.807 1.00 52.91 167 HIS A N 1
ATOM 1291 C CA . HIS A 1 167 ? 6.587 -1.022 22.744 1.00 52.91 167 HIS A CA 1
ATOM 1292 C C . HIS A 1 167 ? 6.542 -1.699 24.117 1.00 52.91 167 HIS A C 1
ATOM 1294 O O . HIS A 1 167 ? 6.536 -1.006 25.131 1.00 52.91 167 HIS A O 1
ATOM 1300 N N . ALA A 1 168 ? 6.569 -3.034 24.175 1.00 54.19 168 ALA A N 1
ATOM 1301 C CA . ALA A 1 168 ? 6.641 -3.768 25.436 1.00 54.19 168 ALA A CA 1
ATOM 1302 C C . ALA A 1 168 ? 7.937 -3.435 26.195 1.00 54.19 168 ALA A C 1
ATOM 1304 O O . ALA A 1 168 ? 7.888 -3.124 27.383 1.00 54.19 168 ALA A O 1
ATOM 1305 N N . GLN A 1 169 ? 9.085 -3.423 25.507 1.00 54.38 169 GLN A N 1
ATOM 1306 C CA . GLN A 1 169 ? 10.377 -3.062 26.098 1.00 54.38 169 GLN A CA 1
ATOM 1307 C C . GLN A 1 169 ? 10.393 -1.603 26.588 1.00 54.38 169 GLN A C 1
ATOM 1309 O O . GLN A 1 169 ? 10.833 -1.327 27.705 1.00 54.38 169 GLN A O 1
ATOM 1314 N N . ALA A 1 170 ? 9.879 -0.669 25.780 1.00 55.28 170 ALA A N 1
ATOM 1315 C CA . ALA A 1 170 ? 9.784 0.743 26.142 1.00 55.28 170 ALA A CA 1
ATOM 1316 C C . ALA A 1 170 ? 8.863 0.966 27.356 1.00 55.28 170 ALA A C 1
ATOM 1318 O O . ALA A 1 170 ? 9.225 1.710 28.267 1.00 55.28 170 ALA A O 1
ATOM 1319 N N . TYR A 1 171 ? 7.724 0.271 27.422 1.00 52.34 171 TYR A N 1
ATOM 1320 C CA . TYR A 1 171 ? 6.795 0.334 28.552 1.00 52.34 171 TYR A CA 1
ATOM 1321 C C . TYR A 1 171 ? 7.398 -0.255 29.836 1.00 52.34 171 TYR A C 1
ATOM 1323 O O . TYR A 1 171 ? 7.285 0.342 30.905 1.00 52.34 171 TYR A O 1
ATOM 1331 N N . GLN A 1 172 ? 8.111 -1.383 29.740 1.00 55.19 172 GLN A N 1
ATOM 1332 C CA . GLN A 1 172 ? 8.848 -1.965 30.870 1.00 55.19 172 GLN A CA 1
ATOM 1333 C C . GLN A 1 172 ? 9.934 -1.013 31.387 1.00 55.19 172 GLN A C 1
ATOM 1335 O O . GLN A 1 172 ? 10.075 -0.825 32.596 1.00 55.19 172 GLN A O 1
ATOM 1340 N N . ASN A 1 173 ? 10.673 -0.364 30.484 1.00 61.25 173 ASN A N 1
ATOM 1341 C CA . ASN A 1 173 ? 11.682 0.627 30.851 1.00 61.25 173 ASN A CA 1
ATOM 1342 C C . ASN A 1 173 ? 11.054 1.870 31.502 1.00 61.25 173 ASN A C 1
ATOM 1344 O O . ASN A 1 173 ? 11.592 2.374 32.488 1.00 61.25 173 ASN A O 1
ATOM 1348 N N . TYR A 1 174 ? 9.900 2.324 31.006 1.00 59.25 174 TYR A N 1
ATOM 1349 C CA . TYR A 1 174 ? 9.137 3.426 31.592 1.00 59.25 174 TYR A CA 1
ATOM 1350 C C . TYR A 1 174 ? 8.631 3.100 33.008 1.00 59.25 174 TYR A C 1
ATOM 1352 O O . TYR A 1 174 ? 8.872 3.874 33.933 1.00 59.25 174 TYR A O 1
ATOM 1360 N N . GLU A 1 175 ? 8.006 1.937 33.220 1.00 58.97 175 GLU A N 1
ATOM 1361 C CA . GLU A 1 175 ? 7.571 1.471 34.551 1.00 58.97 175 GLU A CA 1
ATOM 1362 C C . GLU A 1 175 ? 8.750 1.373 35.530 1.00 58.97 175 GLU A C 1
ATOM 1364 O O . GLU A 1 175 ? 8.662 1.807 36.682 1.00 58.97 175 GLU A O 1
ATOM 1369 N N . LYS A 1 176 ? 9.894 0.862 35.061 1.00 60.94 176 LYS A N 1
ATOM 1370 C CA . LYS A 1 176 ? 11.114 0.746 35.867 1.00 60.94 176 LYS A CA 1
ATOM 1371 C C . LYS A 1 176 ? 11.672 2.119 36.253 1.00 60.94 176 LYS A C 1
ATOM 1373 O O . LYS A 1 176 ? 12.025 2.316 37.414 1.00 60.94 176 LYS A O 1
ATOM 1378 N N . ALA A 1 177 ? 11.687 3.077 35.325 1.00 57.00 177 ALA A N 1
ATOM 1379 C CA . ALA A 1 177 ? 12.094 4.458 35.587 1.00 57.00 177 ALA A CA 1
ATOM 1380 C C . ALA A 1 177 ? 11.130 5.176 36.548 1.00 57.00 177 ALA A C 1
ATOM 1382 O O . ALA A 1 177 ? 11.585 5.866 37.459 1.00 57.00 177 ALA A O 1
ATOM 1383 N N . ARG A 1 178 ? 9.813 4.959 36.411 1.00 60.44 178 ARG A N 1
ATOM 1384 C CA . ARG A 1 178 ? 8.784 5.525 37.301 1.00 60.44 178 ARG A CA 1
ATOM 1385 C C . ARG A 1 178 ? 8.895 5.000 38.733 1.00 60.44 178 ARG A C 1
ATOM 1387 O O . ARG A 1 178 ? 8.721 5.750 39.689 1.00 60.44 178 ARG A O 1
ATOM 1394 N N . ARG A 1 179 ? 9.194 3.710 38.908 1.00 58.38 179 ARG A N 1
ATOM 1395 C CA . ARG A 1 179 ? 9.446 3.130 40.239 1.00 58.38 179 ARG A CA 1
ATOM 1396 C C . ARG A 1 179 ? 10.733 3.669 40.858 1.00 58.38 179 ARG A C 1
ATOM 1398 O O . ARG A 1 179 ? 10.762 3.922 42.057 1.00 58.38 179 ARG A O 1
ATOM 1405 N N . LEU A 1 180 ? 11.769 3.881 40.046 1.00 54.91 180 LEU A N 1
ATOM 1406 C CA . LEU A 1 180 ? 13.033 4.457 40.503 1.00 54.91 180 LEU A CA 1
ATOM 1407 C C . LEU A 1 180 ? 12.864 5.915 40.963 1.00 54.91 180 LEU A C 1
ATOM 1409 O O . LEU A 1 180 ? 13.394 6.287 42.005 1.00 54.91 180 LEU A O 1
ATOM 1413 N N . SER A 1 181 ? 12.089 6.727 40.238 1.00 49.06 181 SER A N 1
ATOM 1414 C CA . SER A 1 181 ? 11.819 8.119 40.620 1.00 49.06 181 SER A CA 1
ATOM 1415 C C . SER A 1 181 ? 10.946 8.240 41.875 1.00 49.06 181 SER A C 1
ATOM 1417 O O . SER A 1 181 ? 11.210 9.102 42.712 1.00 49.06 181 SER A O 1
ATOM 1419 N N . LEU A 1 182 ? 9.974 7.340 42.070 1.00 46.12 182 LEU A N 1
ATOM 1420 C CA . LEU A 1 182 ? 9.187 7.263 43.308 1.00 46.12 182 LEU A CA 1
ATOM 1421 C C . LEU A 1 182 ? 10.054 6.911 44.531 1.00 46.12 182 LEU A C 1
ATOM 1423 O O . LEU A 1 182 ? 9.901 7.538 45.577 1.00 46.12 182 LEU A O 1
ATOM 1427 N N . LEU A 1 183 ? 11.008 5.983 44.392 1.00 46.03 183 LEU A N 1
ATOM 1428 C CA . LEU A 1 183 ? 11.939 5.611 45.469 1.00 46.03 183 LEU A CA 1
ATOM 1429 C C . LEU A 1 183 ? 12.867 6.764 45.883 1.00 46.03 183 LEU A C 1
ATOM 1431 O O . LEU A 1 183 ? 13.158 6.919 47.068 1.00 46.03 183 LEU A O 1
ATOM 1435 N N . ILE A 1 184 ? 13.297 7.596 44.929 1.00 48.31 184 ILE A N 1
ATOM 1436 C CA . ILE A 1 184 ? 14.125 8.782 45.203 1.00 48.31 184 ILE A CA 1
ATOM 1437 C C . ILE A 1 184 ? 13.315 9.852 45.954 1.00 48.31 184 ILE A C 1
ATOM 1439 O O . ILE A 1 184 ? 13.846 10.496 46.852 1.00 48.31 184 ILE A O 1
ATOM 1443 N N . SER A 1 185 ? 12.022 10.006 45.648 1.00 40.97 185 SER A N 1
ATOM 1444 C CA . SER A 1 185 ? 11.151 10.982 46.328 1.00 40.97 185 SER A CA 1
ATOM 1445 C C . SER A 1 185 ? 10.766 10.608 47.765 1.00 40.97 185 SER A C 1
ATOM 1447 O O . SER A 1 185 ? 10.396 11.485 48.536 1.00 40.97 185 SER A O 1
ATOM 1449 N N . SER A 1 186 ? 10.861 9.328 48.140 1.00 46.41 186 SER A N 1
ATOM 1450 C CA . SER A 1 186 ? 10.569 8.841 49.499 1.00 46.41 186 SER A CA 1
ATOM 1451 C C . SER A 1 186 ? 11.794 8.755 50.418 1.00 46.41 186 SER A C 1
ATOM 1453 O O . SER A 1 186 ? 11.654 8.371 51.575 1.00 46.41 186 SER A O 1
ATOM 1455 N N . ALA A 1 187 ? 12.991 9.040 49.897 1.00 47.78 187 ALA A N 1
ATOM 1456 C CA . ALA A 1 187 ? 14.261 8.939 50.621 1.00 47.78 187 ALA A CA 1
ATOM 1457 C C . ALA A 1 187 ? 14.847 10.309 51.032 1.00 47.78 187 ALA A C 1
ATOM 1459 O O . ALA A 1 187 ? 16.021 10.375 51.399 1.00 47.78 187 ALA A O 1
ATOM 1460 N N . GLY A 1 188 ? 14.050 11.382 50.946 1.00 39.69 188 GLY A N 1
ATOM 1461 C CA . GLY A 1 188 ? 14.404 12.750 51.343 1.00 39.69 188 GLY A CA 1
ATOM 1462 C C . GLY A 1 188 ? 13.590 13.248 52.527 1.00 39.69 188 GLY A C 1
ATOM 1463 O O . GLY A 1 188 ? 12.427 12.808 52.660 1.00 39.69 188 GLY A O 1
#

Secondary structure (DSSP, 8-state):
-GGGG--SS--EEET-TTPPTTPEEEEEES-HHHH----SSTTSPP-EEEEES------------S-EEEETSB--B--TTTS-SSS-SB--TT-SB-TTS-BS--PPPPPTT---EEEEE--SS--EEEEETTEEEEE-TTEEEEESSSSSEEEESS---S--HHHHHHHHHHHHHHHHHHHHHT--

Foldseek 3Di:
DVVVVPPVDEAEDEPDQCDDPPYWYEYADLPCQPPPPATNDPPHFYHHPENQPDDDDDDDDGGDHDYHQYVVLAQAFQDDDPSDDPDDGAGQSVHCAGNVRHGQDDADDDDPDADKDKDFAQAQQDWDWDQFPNDTDIADHGKIFMDRRSPDGRDMPPDDPDCGPVNVVVVVVVVVVVVVVVVVVVVD

Mean predicted aligned error: 14.69 Å

Sequence (188 aa):
MAVGLNTGVPWVMCKQTDAPDPVINTCNGMRCGETFTGPNSPNKPALWTEDWTSFYEVYGKGPYISYINYYMYHGGTNFGRTGSGYVITSYYDQAPIDEYGEFLYRPPSTETGGCVSFLVNNDPTNNATVQFRNISVELPPKSISILGDCNNVIFNTATVSHISKLHAQAYQNYEKARRLSLLISSAG